Protein AF-A0A1Y1LZG0-F1 (afdb_monomer)

Sequence (229 aa):
QTDSTRELGLVKGMIEGTKLCRAGAESYANEYFASHGGIEQAKTRATEDLSESNPVRTSDIFLSVQAISTDGDKALFAGSASAVKEKETSAVKEQDDTDELVCFAVYVLDPVHEIEFSTVSQSVPSKWVRWLDAASPLTPRSSDESQVNPFDAGIPEDIKDIIESGGVDPREWVAEWIEETLCLSVGVVAQRYVARRMGVGEGGLGRGKKRVDELVGANAGEVARAGII

Mean predicted aligned error: 12.85 Å

Radius of gyration: 27.21 Å; Cα contacts (8 Å, |Δi|>4): 225; chains: 1; bounding box: 70×52×85 Å

Structure (mmCIF, N/CA/C/O backbone):
data_AF-A0A1Y1LZG0-F1
#
_entry.id   AF-A0A1Y1LZG0-F1
#
loop_
_atom_site.group_PDB
_atom_site.id
_atom_site.type_symbol
_atom_site.label_atom_id
_atom_site.label_alt_id
_atom_site.label_comp_id
_atom_site.label_asym_id
_atom_site.label_entity_id
_atom_site.label_seq_id
_atom_site.pdbx_PDB_ins_code
_atom_site.Cartn_x
_atom_site.Cartn_y
_atom_site.Cartn_z
_atom_site.occupancy
_atom_site.B_iso_or_equiv
_atom_site.auth_seq_id
_atom_site.auth_comp_id
_atom_site.auth_asym_id
_atom_site.auth_atom_id
_atom_site.pdbx_PDB_model_num
ATOM 1 N N . GLN A 1 1 ? 7.064 -24.842 -0.382 1.00 37.69 1 GLN A N 1
ATOM 2 C CA . GLN A 1 1 ? 6.637 -23.872 -1.409 1.00 37.69 1 GLN A CA 1
ATOM 3 C C . GLN A 1 1 ? 7.900 -23.147 -1.842 1.00 37.69 1 GLN A C 1
ATOM 5 O O . GLN A 1 1 ? 8.288 -22.180 -1.209 1.00 37.69 1 GLN A O 1
ATOM 10 N N . THR A 1 2 ? 8.651 -23.736 -2.768 1.00 45.81 2 THR A N 1
ATOM 11 C CA . THR A 1 2 ? 10.050 -23.367 -3.044 1.00 45.81 2 THR A CA 1
ATOM 12 C C . THR A 1 2 ? 10.349 -23.743 -4.491 1.00 45.81 2 THR A C 1
ATOM 14 O O . THR A 1 2 ? 10.806 -24.855 -4.717 1.00 45.81 2 THR A O 1
ATOM 17 N N . ASP A 1 3 ? 9.940 -22.885 -5.436 1.00 42.81 3 ASP A N 1
ATOM 18 C CA . ASP A 1 3 ? 10.492 -22.809 -6.811 1.00 42.81 3 ASP A CA 1
ATOM 19 C C . ASP A 1 3 ? 9.827 -21.742 -7.714 1.00 42.81 3 ASP A C 1
ATOM 21 O O . ASP A 1 3 ? 10.047 -21.719 -8.922 1.00 42.81 3 ASP A O 1
ATOM 25 N N . SER A 1 4 ? 9.010 -20.827 -7.179 1.00 56.34 4 SER A N 1
ATOM 26 C CA . SER A 1 4 ? 8.481 -19.712 -7.975 1.00 56.34 4 SER A CA 1
ATOM 27 C C . SER A 1 4 ? 9.409 -18.500 -7.889 1.00 56.34 4 SER A C 1
ATOM 29 O O . SER A 1 4 ? 9.898 -18.166 -6.805 1.00 56.34 4 SER A O 1
ATOM 31 N N . THR A 1 5 ? 9.629 -17.823 -9.021 1.00 65.12 5 THR A N 1
ATOM 32 C CA . THR A 1 5 ? 10.178 -16.458 -9.057 1.00 65.12 5 THR A CA 1
ATOM 33 C C . THR A 1 5 ? 9.421 -15.587 -8.050 1.00 65.12 5 THR A C 1
ATOM 35 O O . THR A 1 5 ? 8.226 -15.796 -7.826 1.00 65.12 5 THR A O 1
ATOM 38 N N . ARG A 1 6 ? 10.114 -14.654 -7.388 1.00 71.69 6 ARG A N 1
ATOM 39 C CA . ARG A 1 6 ? 9.448 -13.681 -6.518 1.00 71.69 6 ARG A CA 1
ATOM 40 C C . ARG A 1 6 ? 8.430 -12.919 -7.366 1.00 71.69 6 ARG A C 1
ATOM 42 O O . ARG A 1 6 ? 8.776 -12.438 -8.435 1.00 71.69 6 ARG A O 1
ATOM 49 N N . GLU A 1 7 ? 7.198 -12.828 -6.886 1.00 80.06 7 GLU A N 1
ATOM 50 C CA . GLU A 1 7 ? 6.153 -12.038 -7.528 1.00 80.06 7 GLU A CA 1
ATOM 51 C C . GLU A 1 7 ? 5.585 -11.060 -6.505 1.00 80.06 7 GLU A C 1
ATOM 53 O O . GLU A 1 7 ? 5.128 -11.453 -5.431 1.00 80.06 7 GLU A O 1
ATOM 58 N N . LEU A 1 8 ? 5.593 -9.772 -6.846 1.00 83.50 8 LEU A N 1
ATOM 59 C CA . LEU A 1 8 ? 5.017 -8.710 -6.015 1.00 83.50 8 LEU A CA 1
ATOM 60 C C . LEU A 1 8 ? 3.477 -8.660 -6.041 1.00 83.50 8 LEU A C 1
ATOM 62 O O . LEU A 1 8 ? 2.883 -7.824 -5.362 1.00 83.50 8 LEU A O 1
ATOM 66 N N . GLY A 1 9 ? 2.826 -9.541 -6.812 1.00 87.81 9 GLY A N 1
ATOM 67 C CA . GLY A 1 9 ? 1.366 -9.644 -6.872 1.00 87.81 9 GLY A CA 1
ATOM 68 C C . GLY A 1 9 ? 0.693 -8.375 -7.398 1.00 87.81 9 GLY A C 1
ATOM 69 O O . GLY A 1 9 ? -0.263 -7.894 -6.793 1.00 87.81 9 GLY A O 1
ATOM 70 N N . LEU A 1 10 ? 1.215 -7.797 -8.487 1.00 92.31 10 LEU A N 1
ATOM 71 C CA . LEU A 1 10 ? 0.712 -6.539 -9.041 1.00 92.31 10 LEU A CA 1
ATOM 72 C C . LEU A 1 10 ? -0.749 -6.658 -9.486 1.00 92.31 10 LEU A C 1
ATOM 74 O O . LEU A 1 10 ? -1.120 -7.565 -10.230 1.00 92.31 10 LEU A O 1
ATOM 78 N N . VAL A 1 11 ? -1.557 -5.674 -9.100 1.00 95.88 11 VAL A N 1
ATOM 79 C CA . VAL A 1 11 ? -2.942 -5.534 -9.561 1.00 95.88 11 VAL A CA 1
ATOM 80 C C . VAL A 1 11 ? -3.028 -4.388 -10.552 1.00 95.88 11 VAL A C 1
ATOM 82 O O . VAL A 1 11 ? -2.643 -3.266 -10.237 1.00 95.88 11 VAL A O 1
ATOM 85 N N . LYS A 1 12 ? -3.551 -4.645 -11.751 1.00 95.12 12 LYS A N 1
ATOM 86 C CA . LYS A 1 12 ? -3.786 -3.580 -12.729 1.00 95.12 12 LYS A CA 1
ATOM 87 C C . LYS A 1 12 ? -5.015 -2.761 -12.328 1.00 95.12 12 LYS A C 1
ATOM 89 O O . LYS A 1 12 ? -6.087 -3.325 -12.128 1.00 95.12 12 LYS A O 1
ATOM 94 N N . GLY A 1 13 ? -4.853 -1.441 -12.273 1.00 94.81 13 GLY A N 1
ATOM 95 C CA . GLY A 1 13 ? -5.933 -0.496 -11.995 1.00 94.81 13 GLY A CA 1
ATOM 96 C C . GLY A 1 13 ? -5.965 -0.004 -10.547 1.00 94.81 13 GLY A C 1
ATOM 97 O O . GLY A 1 13 ? -5.921 -0.771 -9.585 1.00 94.81 13 GLY A O 1
ATOM 98 N N . MET A 1 14 ? -6.064 1.319 -10.394 1.00 95.44 14 MET A N 1
ATOM 99 C CA . MET A 1 14 ? -6.040 1.987 -9.089 1.00 95.44 14 MET A CA 1
ATOM 100 C C . MET A 1 14 ? -7.235 1.605 -8.210 1.00 95.44 14 MET A C 1
ATOM 102 O O . MET A 1 14 ? -7.095 1.414 -7.001 1.00 95.44 14 MET A O 1
ATOM 106 N N . ILE A 1 15 ? -8.424 1.485 -8.804 1.00 96.94 15 ILE A N 1
ATOM 107 C CA . ILE A 1 15 ? -9.657 1.193 -8.066 1.00 96.94 15 ILE A CA 1
ATOM 108 C C . ILE A 1 15 ? -9.626 -0.249 -7.555 1.00 96.94 15 ILE A C 1
ATOM 110 O O . ILE A 1 15 ? -9.954 -0.509 -6.399 1.00 96.94 15 ILE A O 1
ATOM 114 N N . GLU A 1 16 ? -9.223 -1.185 -8.404 1.00 97.12 16 GLU A N 1
ATOM 115 C CA . GLU A 1 16 ? -9.137 -2.610 -8.109 1.00 97.12 16 GLU A CA 1
ATOM 116 C C . GLU A 1 16 ? -8.078 -2.872 -7.037 1.00 97.12 16 GLU A C 1
ATOM 118 O O . GLU A 1 16 ? -8.364 -3.517 -6.026 1.00 97.12 16 GLU A O 1
ATOM 123 N N . GLY A 1 17 ? -6.883 -2.302 -7.209 1.00 97.19 17 GLY A N 1
ATOM 124 C CA . GLY A 1 17 ? -5.776 -2.473 -6.274 1.00 97.19 17 GLY A CA 1
ATOM 125 C C . GLY A 1 17 ? -6.049 -1.877 -4.892 1.00 97.19 17 GLY A C 1
ATOM 126 O O . GLY A 1 17 ? -5.783 -2.520 -3.878 1.00 97.19 17 GLY A O 1
ATOM 127 N N . THR A 1 18 ? -6.642 -0.681 -4.814 1.00 98.06 18 THR A N 1
ATOM 128 C CA . THR A 1 18 ? -6.983 -0.062 -3.516 1.00 98.06 18 THR A CA 1
ATOM 129 C C . THR A 1 18 ? -8.111 -0.801 -2.795 1.00 98.06 18 THR A C 1
ATOM 131 O O . THR A 1 18 ? -8.055 -0.958 -1.573 1.00 98.06 18 THR A O 1
ATOM 134 N N . LYS A 1 19 ? -9.106 -1.319 -3.529 1.00 98.06 19 LYS A N 1
ATOM 135 C CA . LYS A 1 19 ? -10.151 -2.186 -2.961 1.00 98.06 19 LYS A CA 1
ATOM 136 C C . LYS A 1 19 ? -9.571 -3.484 -2.416 1.00 98.06 19 LYS A C 1
ATOM 138 O O . LYS A 1 19 ? -9.922 -3.864 -1.302 1.00 98.06 19 LYS A O 1
ATOM 143 N N . LEU A 1 20 ? -8.681 -4.135 -3.168 1.00 98.00 20 LEU A N 1
ATOM 144 C CA . LEU A 1 20 ? -8.028 -5.359 -2.709 1.00 98.00 20 LEU A CA 1
ATOM 145 C C . LEU A 1 20 ? -7.169 -5.098 -1.467 1.00 98.00 20 LEU A C 1
ATOM 147 O O . LEU A 1 20 ? -7.245 -5.860 -0.509 1.00 98.00 20 LEU A O 1
ATOM 151 N N . CYS A 1 21 ? -6.431 -3.983 -1.444 1.00 98.12 21 CYS A N 1
ATOM 152 C CA . CYS A 1 21 ? -5.645 -3.563 -0.285 1.00 98.12 21 CYS A CA 1
ATOM 153 C C . CYS A 1 21 ? -6.510 -3.462 0.983 1.00 98.12 21 CYS A C 1
ATOM 155 O O . CYS A 1 21 ? -6.195 -4.085 2.001 1.00 98.12 21 CYS A O 1
ATOM 157 N N . ARG A 1 22 ? -7.639 -2.742 0.897 1.00 98.25 22 ARG A N 1
ATOM 158 C CA . ARG A 1 22 ? -8.604 -2.603 1.999 1.00 98.25 22 ARG A CA 1
ATOM 159 C C . ARG A 1 22 ? -9.175 -3.956 2.428 1.00 98.25 22 ARG A C 1
ATOM 161 O O . ARG A 1 22 ? -9.134 -4.281 3.612 1.00 98.25 22 ARG A O 1
ATOM 168 N N . ALA A 1 23 ? -9.647 -4.753 1.470 1.00 98.19 23 ALA A N 1
ATOM 169 C CA . ALA A 1 23 ? -10.214 -6.072 1.738 1.00 98.19 23 ALA A CA 1
ATOM 170 C C . ALA A 1 23 ? -9.205 -7.010 2.423 1.00 98.19 23 ALA A C 1
ATOM 172 O O . ALA A 1 23 ? -9.589 -7.773 3.304 1.00 98.19 23 ALA A O 1
ATOM 173 N N . GLY A 1 24 ? -7.917 -6.921 2.072 1.00 97.56 24 GLY A N 1
ATOM 174 C CA . GLY A 1 24 ? -6.849 -7.695 2.706 1.00 97.56 24 GLY A CA 1
ATOM 175 C C . GLY A 1 24 ? -6.707 -7.399 4.201 1.00 97.56 24 GLY A C 1
ATOM 176 O O . GLY A 1 24 ? -6.680 -8.326 5.009 1.00 97.56 24 GLY A O 1
ATOM 177 N N . ALA A 1 25 ? -6.692 -6.118 4.586 1.00 97.81 25 ALA A N 1
ATOM 178 C CA . ALA A 1 25 ? -6.632 -5.734 5.999 1.00 97.81 25 ALA A CA 1
ATOM 179 C C . ALA A 1 25 ? -7.903 -6.134 6.762 1.00 97.81 25 ALA A C 1
ATOM 181 O O . ALA A 1 25 ? -7.811 -6.646 7.875 1.00 97.81 25 ALA A O 1
ATOM 182 N N . GLU A 1 26 ? -9.081 -5.922 6.169 1.00 97.81 26 GLU A N 1
ATOM 183 C CA . GLU A 1 26 ? -10.367 -6.265 6.788 1.00 97.81 26 GLU A CA 1
ATOM 184 C C . GLU A 1 26 ? -10.517 -7.782 6.977 1.00 97.81 26 GLU A C 1
ATOM 186 O O . GLU A 1 26 ? -10.916 -8.228 8.052 1.00 97.81 26 GLU A O 1
ATOM 191 N N . SER A 1 27 ? -10.151 -8.589 5.974 1.00 97.88 27 SER A N 1
ATOM 192 C CA . SER A 1 27 ? -10.193 -10.055 6.071 1.00 97.88 27 SER A CA 1
ATOM 193 C C . SER A 1 27 ? -9.258 -10.558 7.163 1.00 97.88 27 SER A C 1
ATOM 195 O O . SER A 1 27 ? -9.687 -11.307 8.040 1.00 97.88 27 SER A O 1
ATOM 197 N N . TYR A 1 28 ? -8.005 -10.089 7.168 1.00 97.69 28 TYR A N 1
ATOM 198 C CA . TYR A 1 28 ? -7.026 -10.530 8.157 1.00 97.69 28 TYR A CA 1
ATOM 199 C C . TYR A 1 28 ? -7.407 -10.101 9.580 1.00 97.69 28 TYR A C 1
ATOM 201 O O . TYR A 1 28 ? -7.293 -10.889 10.517 1.00 97.69 28 TYR A O 1
ATOM 209 N N . ALA A 1 29 ? -7.944 -8.889 9.750 1.00 97.56 29 ALA A N 1
ATOM 210 C CA . ALA A 1 29 ? -8.459 -8.435 11.036 1.00 97.56 29 ALA A CA 1
ATOM 211 C C . ALA A 1 29 ? -9.628 -9.299 11.531 1.00 97.56 29 ALA A C 1
ATOM 213 O O . ALA A 1 29 ? -9.667 -9.688 12.701 1.00 97.56 29 ALA A O 1
ATOM 214 N N . ASN A 1 30 ? -10.563 -9.641 10.642 1.00 96.94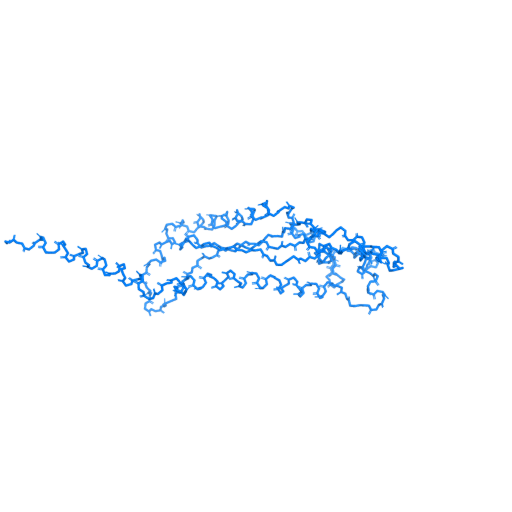 30 ASN A N 1
ATOM 215 C CA . ASN A 1 30 ? -11.695 -10.500 10.978 1.00 96.94 30 ASN A CA 1
ATOM 216 C C . ASN A 1 30 ? -11.239 -11.904 11.395 1.00 96.94 30 ASN A C 1
ATOM 218 O O . ASN A 1 30 ? -11.713 -12.422 12.405 1.00 96.94 30 ASN A O 1
ATOM 222 N N . GLU A 1 31 ? -10.299 -12.504 10.664 1.00 97.12 31 GLU A N 1
ATOM 223 C CA . GLU A 1 31 ? -9.723 -13.815 10.993 1.00 97.12 31 GLU A CA 1
ATOM 224 C C . GLU A 1 31 ? -8.952 -13.792 12.320 1.00 97.12 31 GLU A C 1
ATOM 226 O O . GLU A 1 31 ? -9.097 -14.696 13.156 1.00 97.12 31 GLU A O 1
ATOM 231 N N . TYR A 1 32 ? -8.178 -12.730 12.559 1.00 97.00 32 TYR A N 1
ATOM 232 C CA . TYR A 1 32 ? -7.471 -12.529 13.818 1.00 97.00 32 TYR A CA 1
ATOM 233 C C . TYR A 1 32 ? -8.453 -12.457 14.987 1.00 97.00 32 TYR A C 1
ATOM 235 O O . TYR A 1 32 ? -8.359 -13.253 15.918 1.00 97.00 32 TYR A O 1
ATOM 243 N N . PHE A 1 33 ? -9.464 -11.590 14.935 1.00 96.69 33 PHE A N 1
ATOM 244 C CA . PHE A 1 33 ? -10.412 -11.491 16.044 1.00 96.69 33 PHE A CA 1
ATOM 245 C C . PHE A 1 33 ? -11.288 -12.736 16.188 1.00 96.69 33 PHE A C 1
ATOM 247 O O . PHE A 1 33 ? -11.578 -13.129 17.316 1.00 96.69 33 PHE A O 1
ATOM 254 N N . ALA A 1 34 ? -11.659 -13.410 15.097 1.00 95.69 34 ALA A N 1
ATOM 255 C CA . ALA A 1 34 ? -12.396 -14.671 15.167 1.00 95.69 34 ALA A CA 1
ATOM 256 C C . ALA A 1 34 ? -11.616 -15.760 15.924 1.00 95.69 34 ALA A C 1
ATOM 258 O O . ALA A 1 34 ? -12.208 -16.523 16.688 1.00 95.69 34 ALA A O 1
ATOM 259 N N . SER A 1 35 ? -10.289 -15.803 15.765 1.00 95.69 35 SER A N 1
ATOM 260 C CA . SER A 1 35 ? -9.416 -16.737 16.491 1.00 95.69 35 SER A CA 1
ATOM 261 C C . SER A 1 35 ? -9.056 -16.286 17.916 1.00 95.69 35 SER A C 1
ATOM 263 O O . SER A 1 35 ? -8.624 -17.114 18.716 1.00 95.69 35 SER A O 1
ATOM 265 N N . HIS A 1 36 ? -9.288 -15.015 18.268 1.00 93.62 36 HIS A N 1
ATOM 266 C CA . HIS A 1 36 ? -8.890 -14.406 19.548 1.00 93.62 36 HIS A CA 1
ATOM 267 C C . HIS A 1 36 ? -10.078 -13.978 20.433 1.00 93.62 36 HIS A C 1
ATOM 269 O O . HIS A 1 36 ? -9.971 -13.033 21.212 1.00 93.62 36 HIS A O 1
ATOM 275 N N . GLY A 1 37 ? -11.215 -14.678 20.338 1.00 90.81 37 GLY A N 1
ATOM 276 C CA . GLY A 1 37 ? -12.371 -14.464 21.227 1.00 90.81 37 GLY A CA 1
ATOM 277 C C . GLY A 1 37 ? -13.348 -13.366 20.785 1.00 90.81 37 GLY A C 1
ATOM 278 O O . GLY A 1 37 ? -14.330 -13.085 21.470 1.00 90.81 37 GLY A O 1
ATOM 279 N N . GLY A 1 38 ? -13.135 -12.796 19.601 1.00 93.50 38 GLY A N 1
ATOM 280 C CA . GLY A 1 38 ? -14.022 -11.832 18.962 1.00 93.50 38 GLY A CA 1
ATOM 281 C C . GLY A 1 38 ? -13.667 -10.373 19.247 1.00 93.50 38 GLY A C 1
ATOM 282 O O . GLY A 1 38 ? -13.016 -10.021 20.232 1.00 93.50 38 GLY A O 1
ATOM 283 N N . ILE A 1 39 ? -14.149 -9.494 18.367 1.00 93.00 39 ILE A N 1
ATOM 284 C CA . ILE A 1 39 ? -13.885 -8.051 18.436 1.00 93.00 39 ILE A CA 1
ATOM 285 C C . ILE A 1 39 ? -14.467 -7.399 19.701 1.00 93.00 39 ILE A C 1
ATOM 287 O O . ILE A 1 39 ? -13.876 -6.477 20.253 1.00 93.00 39 ILE A O 1
ATOM 291 N N . GLU A 1 40 ? -15.593 -7.899 20.213 1.00 92.38 40 GLU A N 1
ATOM 292 C CA . GLU A 1 40 ? -16.251 -7.340 21.403 1.00 92.38 40 GLU A CA 1
ATOM 293 C C . GLU A 1 40 ? -15.441 -7.576 22.686 1.00 92.38 40 GLU A C 1
ATOM 295 O O . GLU A 1 40 ? -15.35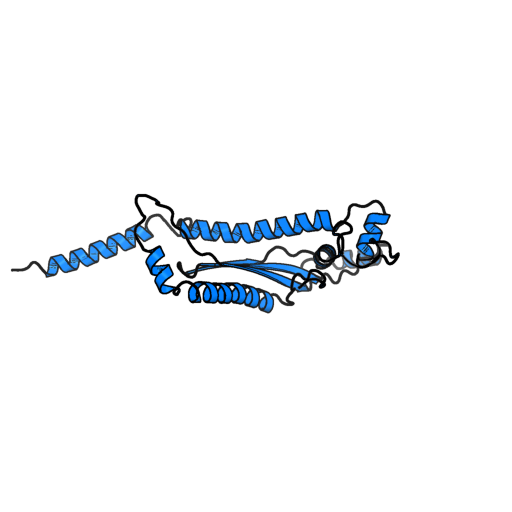6 -6.699 23.552 1.00 92.38 40 GLU A O 1
ATOM 300 N N . GLN A 1 41 ? -14.766 -8.725 22.789 1.00 89.38 41 GLN A N 1
ATOM 301 C CA . GLN A 1 41 ? -13.836 -8.983 23.885 1.00 89.38 41 GLN A CA 1
ATOM 302 C C . GLN A 1 41 ? -12.614 -8.058 23.791 1.00 89.38 41 GLN A C 1
ATOM 304 O O . GLN A 1 41 ? -12.189 -7.496 24.802 1.00 89.38 41 GLN A O 1
ATOM 309 N N . ALA A 1 42 ? -12.088 -7.841 22.581 1.00 89.25 42 ALA A N 1
ATOM 310 C CA . ALA A 1 42 ? -10.985 -6.910 22.355 1.00 89.25 42 ALA A CA 1
ATOM 311 C C . ALA A 1 42 ? -11.359 -5.460 22.720 1.00 89.25 42 ALA A C 1
ATOM 313 O O . ALA A 1 42 ? -10.581 -4.777 23.389 1.00 89.25 42 ALA A O 1
ATOM 314 N N . LYS A 1 43 ? -12.573 -5.010 22.373 1.00 89.81 43 LYS A N 1
ATOM 315 C CA . LYS A 1 43 ? -13.103 -3.696 22.778 1.00 89.81 43 LYS A CA 1
ATOM 316 C C . LYS A 1 43 ? -13.216 -3.562 24.291 1.00 89.81 43 LYS A C 1
ATOM 318 O O . LYS A 1 43 ? -12.805 -2.544 24.840 1.00 89.81 43 LYS A O 1
ATOM 323 N N . THR A 1 44 ? -13.710 -4.600 24.964 1.00 87.75 44 THR A N 1
ATOM 324 C CA . THR A 1 44 ? -13.829 -4.606 26.429 1.00 87.75 44 THR A CA 1
ATOM 325 C C . THR A 1 44 ? -12.450 -4.457 27.073 1.00 87.75 44 THR A C 1
ATOM 327 O O . THR A 1 44 ? -12.240 -3.529 27.854 1.00 87.75 44 THR A O 1
ATOM 330 N N . ARG A 1 45 ? -11.473 -5.271 26.650 1.00 85.38 45 ARG A N 1
ATOM 331 C CA . ARG A 1 45 ? -10.077 -5.188 27.112 1.00 85.38 45 ARG A CA 1
ATOM 332 C C . ARG A 1 45 ? -9.453 -3.811 26.865 1.00 85.38 45 ARG A C 1
ATOM 334 O O . ARG A 1 45 ? -8.676 -3.330 27.680 1.00 85.38 45 ARG A O 1
ATOM 341 N N . ALA A 1 46 ? -9.783 -3.157 25.754 1.00 85.00 46 ALA A N 1
ATOM 342 C CA . ALA A 1 46 ? -9.273 -1.820 25.447 1.00 85.00 46 ALA A CA 1
ATOM 343 C C . ALA A 1 46 ? -9.858 -0.715 26.350 1.00 85.00 46 ALA A C 1
ATOM 345 O O . ALA A 1 46 ? -9.233 0.340 26.510 1.00 85.00 46 ALA A O 1
ATOM 346 N N . THR A 1 47 ? -11.038 -0.948 26.936 1.00 81.44 47 THR A N 1
ATOM 347 C CA . THR A 1 47 ? -11.690 -0.036 27.892 1.00 81.44 47 THR A CA 1
ATOM 348 C C . THR A 1 47 ? -11.344 -0.304 29.353 1.00 81.44 47 THR A C 1
ATOM 350 O O . THR A 1 47 ? -11.636 0.549 30.188 1.00 81.44 47 THR A O 1
ATOM 353 N N . GLU A 1 48 ? -10.727 -1.447 29.665 1.00 80.94 48 GLU A N 1
ATOM 354 C CA . GLU A 1 48 ? -10.305 -1.777 31.027 1.00 80.94 48 GLU A CA 1
ATOM 355 C C . GLU A 1 48 ? -9.308 -0.744 31.572 1.00 80.94 48 GLU A C 1
ATOM 357 O O . GLU A 1 48 ? -8.473 -0.187 30.845 1.00 80.94 48 GLU A O 1
ATOM 362 N N . ASP A 1 49 ? -9.414 -0.484 32.876 1.00 75.00 49 ASP A N 1
ATOM 363 C CA . ASP A 1 49 ? -8.500 0.412 33.568 1.00 75.00 49 ASP A CA 1
ATOM 364 C C . ASP A 1 49 ? -7.070 -0.126 33.496 1.00 75.00 49 ASP A C 1
ATOM 366 O O . ASP A 1 49 ? -6.808 -1.331 33.550 1.00 75.00 49 ASP A O 1
ATOM 370 N N . LEU A 1 50 ? -6.121 0.800 33.364 1.00 77.00 50 LEU A N 1
ATOM 371 C CA . LEU A 1 50 ? -4.711 0.451 33.303 1.00 77.00 50 LEU A CA 1
ATOM 372 C C . LEU A 1 50 ? -4.290 -0.238 34.600 1.00 77.00 50 LEU A C 1
ATOM 374 O O . LEU A 1 50 ? -4.500 0.288 35.691 1.00 77.00 50 LEU A O 1
ATOM 378 N N . SER A 1 51 ? -3.632 -1.387 34.463 1.00 75.75 51 SER A N 1
ATOM 379 C CA . SER A 1 51 ? -2.995 -2.046 35.596 1.00 75.75 51 SER A CA 1
ATOM 380 C C . SER A 1 51 ? -1.947 -1.123 36.221 1.00 75.75 51 SER A C 1
ATOM 382 O O . SER A 1 51 ? -1.068 -0.617 35.518 1.00 75.75 51 SER A O 1
ATOM 384 N N . GLU A 1 52 ? -1.974 -0.972 37.547 1.00 78.38 52 GLU A N 1
ATOM 385 C CA . GLU A 1 52 ? -0.950 -0.222 38.290 1.00 78.38 52 GLU A CA 1
ATOM 386 C C . GLU A 1 52 ? 0.456 -0.818 38.110 1.00 78.38 52 GLU A C 1
ATOM 388 O O . GLU A 1 52 ? 1.452 -0.101 38.179 1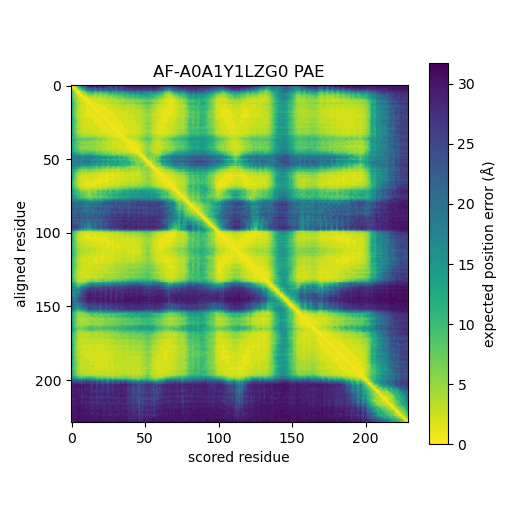.00 78.38 52 GLU A O 1
ATOM 393 N N . SER A 1 53 ? 0.552 -2.124 37.834 1.00 81.62 53 SER A N 1
ATOM 394 C CA . SER A 1 53 ? 1.826 -2.809 37.592 1.00 81.62 53 SER A CA 1
ATOM 395 C C . SER A 1 53 ? 2.297 -2.751 36.135 1.00 81.62 53 SER A C 1
ATOM 397 O O . SER A 1 53 ? 3.479 -2.975 35.877 1.00 81.62 53 SER A O 1
ATOM 399 N N . ASN A 1 54 ? 1.407 -2.452 35.178 1.00 71.56 54 ASN A N 1
ATOM 400 C CA . ASN A 1 54 ? 1.745 -2.329 33.757 1.00 71.56 54 ASN A CA 1
ATOM 401 C C . ASN A 1 54 ? 0.794 -1.352 33.031 1.00 71.56 54 ASN A C 1
ATOM 403 O O . ASN A 1 54 ? -0.223 -1.779 32.479 1.00 71.56 54 ASN A O 1
ATOM 407 N N . PRO A 1 55 ? 1.126 -0.050 32.980 1.00 80.19 55 PRO A N 1
ATOM 408 C CA . PRO A 1 55 ? 0.248 0.979 32.425 1.00 80.19 55 PRO A CA 1
ATOM 409 C C . PRO A 1 55 ? 0.299 1.088 30.886 1.00 80.19 55 PRO A C 1
ATOM 411 O O . PRO A 1 55 ? -0.032 2.133 30.324 1.00 80.19 55 PRO A O 1
ATOM 414 N N . VAL A 1 56 ? 0.732 0.044 30.171 1.00 80.06 56 VAL A N 1
ATOM 415 C CA . VAL A 1 56 ? 0.884 0.083 28.708 1.00 80.06 56 VAL A CA 1
ATOM 416 C C . VAL A 1 56 ? -0.451 -0.192 28.015 1.00 80.06 56 VAL A C 1
ATOM 418 O O . VAL A 1 56 ? -1.010 -1.284 28.116 1.00 80.06 56 VAL A O 1
ATOM 421 N N . ARG A 1 57 ? -0.936 0.784 27.238 1.00 77.75 57 ARG A N 1
ATOM 422 C CA . ARG A 1 57 ? -2.045 0.578 26.295 1.00 77.75 57 ARG A CA 1
ATOM 423 C C . ARG A 1 57 ? -1.520 -0.117 25.045 1.00 77.75 57 ARG A C 1
ATOM 425 O O . ARG A 1 57 ? -0.567 0.350 24.428 1.00 77.75 57 ARG A O 1
ATOM 432 N N . THR A 1 58 ? -2.168 -1.206 24.663 1.00 83.44 58 THR A N 1
ATOM 433 C CA . THR A 1 58 ? -1.893 -1.930 23.418 1.00 83.44 58 THR A CA 1
ATOM 434 C C . THR A 1 58 ? -3.065 -1.741 22.462 1.00 83.44 58 THR A C 1
ATOM 436 O O . THR A 1 58 ? -4.184 -1.435 22.876 1.00 83.44 58 THR A O 1
ATOM 439 N N . SER A 1 59 ? -2.808 -1.799 21.162 1.00 88.50 59 SER A N 1
ATOM 440 C CA . SER A 1 59 ? -3.849 -1.715 20.137 1.00 88.50 59 SER A CA 1
ATOM 441 C C . SER A 1 59 ? -3.441 -2.634 18.996 1.00 88.50 59 SER A C 1
ATOM 443 O O . SER A 1 59 ? -2.291 -2.580 18.559 1.00 88.50 59 SER A O 1
ATOM 445 N N . ASP A 1 60 ? -4.362 -3.489 18.565 1.00 93.88 60 ASP A N 1
ATOM 446 C CA . ASP A 1 60 ? -4.160 -4.391 17.436 1.00 93.88 60 ASP A CA 1
ATOM 447 C C . ASP A 1 60 ? -4.401 -3.610 16.140 1.00 93.88 60 ASP A C 1
ATOM 449 O O . ASP A 1 60 ? -5.515 -3.162 15.863 1.00 93.88 60 ASP A O 1
ATOM 453 N N . ILE A 1 61 ? -3.333 -3.404 15.371 1.00 95.12 61 ILE A N 1
ATOM 454 C CA . ILE A 1 61 ? -3.347 -2.617 14.137 1.00 95.12 61 ILE A CA 1
ATOM 455 C C . ILE A 1 61 ? -3.045 -3.553 12.974 1.00 95.12 61 ILE A C 1
ATOM 457 O O . ILE A 1 61 ? -2.064 -4.297 13.004 1.00 95.12 61 ILE A O 1
ATOM 461 N N . PHE A 1 62 ? -3.857 -3.471 11.928 1.00 97.56 62 PHE A N 1
ATOM 462 C CA . PHE A 1 62 ? -3.737 -4.289 10.730 1.00 97.56 62 PHE A CA 1
ATOM 463 C C . PHE A 1 62 ? -3.290 -3.411 9.569 1.00 97.56 62 PHE A C 1
ATOM 465 O O . PHE A 1 62 ? -3.924 -2.404 9.252 1.00 97.56 62 PHE A O 1
ATOM 472 N N . LEU A 1 63 ? -2.175 -3.789 8.954 1.00 97.44 63 LEU A N 1
ATOM 473 C CA . LEU A 1 63 ? -1.580 -3.099 7.818 1.00 97.44 63 LEU A CA 1
ATOM 474 C C . LEU A 1 63 ? -1.692 -3.993 6.585 1.00 97.44 63 LEU A C 1
ATOM 476 O O . LEU A 1 63 ? -1.316 -5.162 6.631 1.00 97.44 63 LEU A O 1
ATOM 480 N N . SER A 1 64 ? -2.155 -3.421 5.481 1.00 97.75 64 SER A N 1
ATOM 481 C CA . SER A 1 64 ? -2.124 -4.046 4.162 1.00 97.75 64 SER A CA 1
ATOM 482 C C . SER A 1 64 ? -1.368 -3.149 3.190 1.00 97.75 64 SER A C 1
ATOM 484 O O . SER A 1 64 ? -1.500 -1.921 3.226 1.00 97.75 64 SER A O 1
ATOM 486 N N . VAL A 1 65 ? -0.553 -3.772 2.341 1.00 97.50 65 VAL A N 1
ATOM 487 C CA . VAL A 1 65 ? 0.227 -3.116 1.291 1.00 97.50 65 VAL A CA 1
ATOM 488 C C . VAL A 1 65 ? -0.000 -3.886 -0.001 1.00 97.50 65 VAL A C 1
ATOM 490 O O . VAL A 1 65 ? 0.232 -5.090 -0.049 1.00 97.50 65 VAL A O 1
ATOM 493 N N . GLN A 1 66 ? -0.448 -3.195 -1.046 1.00 97.56 66 GLN A N 1
ATOM 494 C CA . GLN A 1 66 ? -0.767 -3.795 -2.340 1.00 97.56 66 GLN A CA 1
ATOM 495 C C . GLN A 1 66 ? -0.048 -3.046 -3.457 1.00 97.56 66 GLN A C 1
ATOM 497 O O . GLN A 1 66 ? -0.239 -1.840 -3.613 1.00 97.56 66 GLN A O 1
ATOM 502 N N . ALA A 1 67 ? 0.736 -3.765 -4.259 1.00 97.00 67 ALA A N 1
ATOM 503 C CA . ALA A 1 67 ? 1.321 -3.226 -5.480 1.00 97.00 67 ALA A CA 1
ATOM 504 C C . ALA A 1 67 ? 0.243 -3.064 -6.562 1.00 97.00 67 ALA A C 1
ATOM 506 O O . ALA A 1 67 ? -0.555 -3.975 -6.808 1.00 97.00 67 ALA A O 1
ATOM 507 N N . ILE A 1 68 ? 0.226 -1.906 -7.211 1.00 97.44 68 ILE A N 1
ATOM 508 C CA . ILE A 1 68 ? -0.738 -1.523 -8.242 1.00 97.44 68 ILE A CA 1
ATOM 509 C C . ILE A 1 68 ? 0.027 -1.110 -9.488 1.00 97.44 68 ILE A C 1
ATOM 511 O O . ILE A 1 68 ? 0.907 -0.261 -9.399 1.00 97.44 68 ILE A O 1
ATOM 515 N N . SER A 1 69 ? -0.344 -1.668 -10.636 1.00 95.81 69 SER A N 1
ATOM 516 C CA . SER A 1 69 ? 0.116 -1.225 -11.950 1.00 95.81 69 SER A CA 1
ATOM 517 C C . SER A 1 69 ? -0.883 -0.242 -12.571 1.00 95.81 69 SER A C 1
ATOM 519 O O . SER A 1 69 ? -2.102 -0.466 -12.564 1.00 95.81 69 SER A O 1
ATOM 521 N N . THR A 1 70 ? -0.356 0.844 -13.129 1.00 93.62 70 THR A N 1
ATOM 522 C CA . THR A 1 70 ? -1.099 1.859 -13.878 1.00 93.62 70 THR A CA 1
ATOM 523 C C . THR A 1 70 ? -0.327 2.286 -15.113 1.00 93.62 70 THR A C 1
ATOM 525 O O . THR A 1 70 ? 0.894 2.392 -15.077 1.00 93.62 70 THR A O 1
ATOM 528 N N . ASP A 1 71 ? -1.037 2.605 -16.187 1.00 91.00 71 ASP A N 1
ATOM 529 C CA . ASP A 1 71 ? -0.419 3.163 -17.385 1.00 91.00 71 ASP A CA 1
ATOM 530 C C . ASP A 1 71 ? -0.094 4.657 -17.151 1.00 91.00 71 ASP A C 1
ATOM 532 O O . ASP A 1 71 ? -0.919 5.400 -16.612 1.00 91.00 71 ASP A O 1
ATOM 536 N N . GLY A 1 72 ? 1.111 5.099 -17.519 1.00 82.69 72 GLY A N 1
ATOM 537 C CA . GLY A 1 72 ? 1.547 6.487 -17.375 1.00 82.69 72 GLY A CA 1
ATOM 538 C C . GLY A 1 72 ? 0.758 7.456 -18.261 1.00 82.69 72 GLY A C 1
ATOM 539 O O . GLY A 1 72 ? 0.512 7.195 -19.442 1.00 82.69 72 GLY A O 1
ATOM 540 N N . ASP A 1 73 ? 0.375 8.607 -17.701 1.00 82.06 73 ASP A N 1
ATOM 541 C CA . ASP A 1 73 ? -0.367 9.637 -18.433 1.00 82.06 73 ASP A CA 1
ATOM 542 C C . ASP A 1 73 ? 0.586 10.571 -19.195 1.00 82.06 73 ASP A C 1
ATOM 544 O O . ASP A 1 73 ? 1.134 11.540 -18.658 1.00 82.06 73 ASP A O 1
ATOM 548 N N . LYS A 1 74 ? 0.746 10.287 -20.491 1.00 80.19 74 LYS A N 1
ATOM 549 C CA . LYS A 1 74 ? 1.586 11.066 -21.414 1.00 80.19 74 LYS A CA 1
ATOM 550 C C . LYS A 1 74 ? 1.096 12.510 -21.613 1.00 80.19 74 LYS A C 1
ATOM 552 O O . LYS A 1 74 ? 1.841 13.324 -22.156 1.00 80.19 74 LYS A O 1
ATOM 557 N N . ALA A 1 75 ? -0.126 12.853 -21.193 1.00 81.06 75 ALA A N 1
ATOM 558 C CA . ALA A 1 75 ? -0.675 14.198 -21.336 1.00 81.06 75 ALA A CA 1
ATOM 559 C C . ALA A 1 75 ? -0.241 15.155 -20.213 1.00 81.06 75 ALA A C 1
ATOM 561 O O . ALA A 1 75 ? -0.132 16.356 -20.465 1.00 81.06 75 ALA A O 1
ATOM 562 N N . LEU A 1 76 ? 0.046 14.654 -19.003 1.00 77.62 76 LEU A N 1
ATOM 563 C CA . LEU A 1 76 ? 0.327 15.495 -17.824 1.00 77.62 76 LEU A CA 1
ATOM 564 C C . LEU A 1 76 ? 1.547 16.408 -18.001 1.00 77.62 76 LEU A C 1
ATOM 566 O O . LEU A 1 76 ? 1.585 17.504 -17.446 1.00 77.62 76 LEU A O 1
ATOM 570 N N . PHE A 1 77 ? 2.518 15.968 -18.803 1.00 78.56 77 PHE A N 1
ATOM 571 C CA . PHE A 1 77 ? 3.758 16.696 -19.079 1.00 78.56 77 PHE A CA 1
ATOM 572 C C . PHE A 1 77 ? 4.071 16.767 -20.579 1.00 78.56 77 PHE A C 1
ATOM 574 O O . PHE A 1 77 ? 5.236 16.851 -20.975 1.00 78.56 77 PHE A O 1
ATOM 581 N N . ALA A 1 78 ? 3.039 16.723 -21.430 1.00 78.38 78 ALA A N 1
ATOM 582 C CA . ALA A 1 78 ? 3.216 16.832 -22.873 1.00 78.38 78 ALA A CA 1
ATOM 583 C C . ALA A 1 78 ? 3.926 18.151 -23.233 1.00 78.38 78 ALA A C 1
ATOM 585 O O . ALA A 1 78 ? 3.495 19.243 -22.853 1.00 78.38 78 ALA A O 1
ATOM 586 N N . GLY A 1 79 ? 5.036 18.043 -23.969 1.00 72.00 79 GLY A N 1
ATOM 587 C CA . GLY A 1 79 ? 5.783 19.199 -24.460 1.00 72.00 79 GLY A CA 1
ATOM 588 C C . GLY A 1 79 ? 4.961 20.030 -25.449 1.00 72.00 79 GLY A C 1
ATOM 589 O O . GLY A 1 79 ? 4.021 19.544 -26.077 1.00 72.00 79 GLY A O 1
ATOM 590 N N . SER A 1 80 ? 5.332 21.300 -25.626 1.00 75.25 80 SER A N 1
ATOM 591 C CA . SER A 1 80 ? 4.728 22.133 -26.669 1.00 75.25 80 SER A CA 1
ATOM 592 C C . SER A 1 80 ? 5.004 21.548 -28.063 1.00 75.25 80 SER A C 1
ATOM 594 O O . SER A 1 80 ? 5.999 20.856 -28.274 1.00 75.25 80 SER A O 1
ATOM 596 N N . ALA A 1 81 ? 4.160 21.865 -29.050 1.00 67.75 81 ALA A N 1
ATOM 597 C CA . ALA A 1 81 ? 4.310 21.362 -30.421 1.00 67.75 81 ALA A CA 1
ATOM 598 C C . ALA A 1 81 ? 5.690 21.661 -31.056 1.00 67.75 81 ALA A C 1
ATOM 600 O O . ALA A 1 81 ? 6.117 20.945 -31.960 1.00 67.75 81 ALA A O 1
ATOM 601 N N . SER A 1 82 ? 6.400 22.692 -30.582 1.00 62.19 82 SER A N 1
ATOM 602 C CA . SER A 1 82 ? 7.777 22.990 -31.000 1.00 62.19 82 SER A CA 1
ATOM 603 C C . SER A 1 82 ? 8.803 22.025 -30.395 1.00 62.19 82 SER A C 1
ATOM 605 O O . SER A 1 82 ? 9.705 21.592 -31.103 1.00 62.19 82 SER A O 1
ATOM 607 N N . ALA 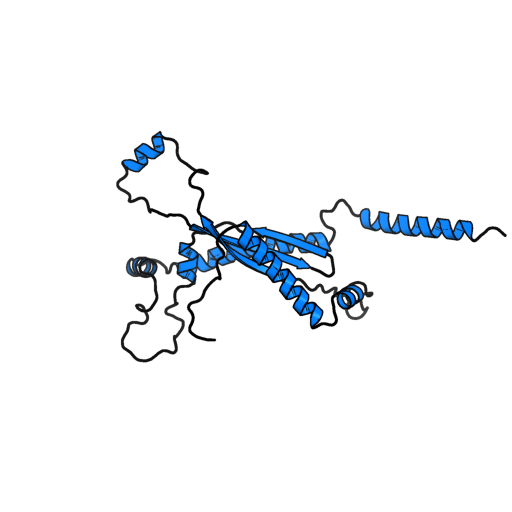A 1 83 ? 8.632 21.623 -29.132 1.00 63.72 83 ALA A N 1
ATOM 608 C CA . ALA A 1 83 ? 9.499 20.643 -28.474 1.00 63.72 83 ALA A CA 1
ATOM 609 C C . ALA A 1 83 ? 9.328 19.230 -29.060 1.00 63.72 83 ALA A C 1
ATOM 611 O O . ALA A 1 83 ? 10.286 18.467 -29.114 1.00 63.72 83 ALA A O 1
ATOM 612 N N . VAL A 1 84 ? 8.127 18.890 -29.546 1.00 62.25 84 VAL A N 1
ATOM 613 C CA . VAL A 1 84 ? 7.870 17.617 -30.247 1.00 62.25 84 VAL A CA 1
ATOM 614 C C . VAL A 1 84 ? 8.650 17.548 -31.567 1.00 62.25 84 VAL A C 1
ATOM 616 O O . VAL A 1 84 ? 9.276 16.535 -31.857 1.00 62.25 84 VAL A O 1
ATOM 619 N N . LYS A 1 85 ? 8.705 18.649 -32.327 1.00 60.91 85 LYS A N 1
ATOM 620 C CA . LYS A 1 85 ? 9.469 18.712 -33.585 1.00 60.91 85 LYS A CA 1
ATOM 621 C C . LYS A 1 85 ? 10.983 18.658 -33.378 1.00 60.91 85 LYS A C 1
ATOM 623 O O . LYS A 1 85 ? 11.677 18.037 -34.173 1.00 60.91 85 LYS A O 1
ATOM 628 N N . GLU A 1 86 ? 11.505 19.288 -32.325 1.00 60.75 86 GLU A N 1
ATOM 629 C CA . GLU A 1 86 ? 12.934 19.193 -31.980 1.00 60.75 86 GLU A CA 1
ATOM 630 C C . GLU A 1 86 ? 13.317 17.779 -31.508 1.00 60.75 86 GLU A C 1
ATOM 632 O O . GLU A 1 86 ? 14.396 17.279 -31.848 1.00 60.75 86 GLU A O 1
ATOM 637 N N . LYS A 1 87 ? 12.408 17.093 -30.800 1.00 60.62 87 LYS A N 1
ATOM 638 C CA . LYS A 1 87 ? 12.568 15.689 -30.396 1.00 60.62 87 LYS A CA 1
ATOM 639 C C . LYS A 1 87 ? 12.607 14.728 -31.583 1.00 60.62 87 LYS A C 1
ATOM 641 O O . LYS A 1 87 ? 13.516 13.908 -31.641 1.00 60.62 87 LYS A O 1
ATOM 646 N N . GLU A 1 88 ? 11.724 14.888 -32.571 1.00 60.25 88 GLU A N 1
ATOM 647 C CA . GLU A 1 88 ? 11.728 14.073 -33.803 1.00 60.25 88 GLU A CA 1
ATOM 648 C C . GLU A 1 88 ? 13.044 14.179 -34.600 1.00 60.25 88 GLU A C 1
ATOM 650 O O . GLU A 1 88 ? 13.402 13.267 -35.343 1.00 60.25 88 GLU A O 1
ATOM 655 N N . THR A 1 89 ? 13.785 15.281 -34.443 1.00 59.22 89 THR A N 1
ATOM 656 C CA . THR A 1 89 ? 15.076 15.505 -35.119 1.00 59.22 89 THR A CA 1
ATOM 657 C C . THR A 1 89 ? 16.304 15.063 -34.315 1.00 59.22 89 THR A C 1
ATOM 659 O O . THR A 1 89 ? 17.422 15.119 -34.831 1.00 59.22 89 THR A O 1
ATOM 662 N N . SER A 1 90 ? 16.132 14.629 -33.064 1.00 61.34 90 SER A N 1
ATOM 663 C CA . SER A 1 90 ? 17.245 14.222 -32.200 1.00 61.34 90 SER A CA 1
ATOM 664 C C . SER A 1 90 ? 17.693 12.783 -32.484 1.00 61.34 90 SER A C 1
ATOM 666 O O . SER A 1 90 ? 16.892 11.860 -32.536 1.00 61.34 90 SER A O 1
ATOM 668 N N . ALA A 1 91 ? 19.008 12.574 -32.628 1.00 54.56 91 ALA A N 1
ATOM 669 C CA . ALA A 1 91 ? 19.622 11.261 -32.883 1.00 54.56 91 ALA A CA 1
ATOM 670 C C . ALA A 1 91 ? 19.708 10.348 -31.639 1.00 54.56 91 ALA A C 1
ATOM 672 O O . ALA A 1 91 ? 20.241 9.239 -31.709 1.00 54.56 91 ALA A O 1
ATOM 673 N N . VAL A 1 92 ? 19.213 10.815 -30.490 1.00 61.16 92 VAL A N 1
ATOM 674 C CA . VAL A 1 92 ? 19.089 10.016 -29.270 1.00 61.16 92 VAL A CA 1
ATOM 675 C C . VAL A 1 92 ? 17.813 9.195 -29.414 1.00 61.16 92 VAL A C 1
ATOM 677 O O . VAL A 1 92 ? 16.736 9.776 -29.507 1.00 61.16 92 VAL A O 1
ATOM 680 N N . LYS A 1 93 ? 17.927 7.859 -29.466 1.00 51.62 93 LYS A N 1
ATOM 681 C CA . LYS A 1 93 ? 16.756 6.971 -29.426 1.00 51.62 93 LYS A CA 1
ATOM 682 C C . LYS A 1 93 ? 15.931 7.341 -28.197 1.00 51.62 93 LYS A C 1
ATOM 684 O O . LYS A 1 93 ? 16.408 7.159 -27.078 1.00 51.62 93 LYS A O 1
ATOM 689 N N . GLU A 1 94 ? 14.720 7.853 -28.407 1.00 54.22 94 GLU A N 1
ATOM 690 C CA . GLU A 1 94 ? 13.735 7.893 -27.334 1.00 54.22 94 GLU A CA 1
ATOM 691 C C . GLU A 1 94 ? 13.548 6.452 -26.860 1.00 54.22 94 GLU A C 1
ATOM 693 O O . GLU A 1 94 ? 13.325 5.536 -27.658 1.00 54.22 94 GLU A O 1
ATOM 698 N N . GLN A 1 95 ? 13.745 6.241 -25.564 1.00 53.06 95 GLN A N 1
ATOM 699 C CA . GLN A 1 95 ? 13.348 5.001 -24.932 1.00 53.06 95 GLN A CA 1
ATOM 700 C C . GLN A 1 95 ? 11.825 4.966 -25.078 1.00 53.06 95 GLN A C 1
ATOM 702 O O . GLN A 1 95 ? 11.142 5.843 -24.549 1.00 53.06 95 GLN A O 1
ATOM 707 N N . ASP A 1 96 ? 11.306 4.042 -25.891 1.00 48.97 96 ASP A N 1
ATOM 708 C CA . ASP A 1 96 ? 9.866 3.841 -26.080 1.00 48.97 96 ASP A CA 1
ATOM 709 C C . ASP A 1 96 ? 9.312 3.171 -24.816 1.00 48.97 96 ASP A C 1
ATOM 711 O O . ASP A 1 96 ? 8.902 2.012 -24.799 1.00 48.97 96 ASP A O 1
ATOM 715 N N . ASP A 1 97 ? 9.411 3.893 -23.702 1.00 53.00 97 ASP A N 1
ATOM 716 C CA . ASP A 1 97 ? 8.842 3.503 -22.436 1.00 53.00 97 ASP A CA 1
ATOM 717 C C . ASP A 1 97 ? 7.337 3.782 -22.561 1.00 53.00 97 ASP A C 1
ATOM 719 O O . ASP A 1 97 ? 6.800 4.867 -22.319 1.00 53.00 97 ASP A O 1
ATOM 723 N N . THR A 1 98 ? 6.592 2.770 -22.997 1.00 54.28 98 THR A N 1
ATOM 724 C CA . THR A 1 98 ? 5.252 2.558 -22.451 1.00 54.28 98 THR A CA 1
ATOM 725 C C . THR A 1 98 ? 5.410 2.438 -20.937 1.00 54.28 98 THR A C 1
ATOM 727 O O . THR A 1 98 ? 5.603 1.337 -20.424 1.00 54.28 98 THR A O 1
ATOM 730 N N . ASP A 1 99 ? 5.421 3.592 -20.262 1.00 71.62 99 ASP A N 1
ATOM 731 C CA . ASP A 1 99 ? 5.644 3.776 -18.829 1.00 71.62 99 ASP A CA 1
ATOM 732 C C . ASP A 1 99 ? 4.491 3.154 -18.042 1.00 71.62 99 ASP A C 1
ATOM 734 O O . 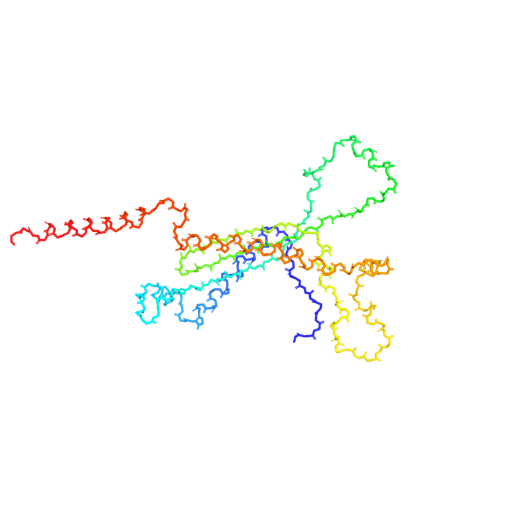ASP A 1 99 ? 3.626 3.836 -17.499 1.00 71.62 99 ASP A O 1
ATOM 738 N N . GLU A 1 100 ? 4.427 1.827 -18.010 1.00 89.62 100 GLU A N 1
ATOM 739 C CA . GLU A 1 100 ? 3.703 1.141 -16.958 1.00 89.62 100 GLU A CA 1
ATOM 740 C C . GLU A 1 100 ? 4.404 1.517 -15.652 1.00 89.62 100 GLU A C 1
ATOM 742 O O . GLU A 1 100 ? 5.592 1.242 -15.449 1.00 89.62 100 GLU A O 1
ATOM 747 N N . LEU A 1 101 ? 3.666 2.196 -14.792 1.00 93.69 101 LEU A N 1
ATOM 748 C CA . LEU A 1 101 ? 4.100 2.662 -13.494 1.00 93.69 101 LEU A CA 1
ATOM 749 C C . LEU A 1 101 ? 3.522 1.756 -12.415 1.00 93.69 101 LEU A C 1
ATOM 751 O O . LEU A 1 101 ? 2.422 1.219 -12.548 1.00 93.69 101 LEU A O 1
ATOM 755 N N . VAL A 1 102 ? 4.258 1.617 -11.322 1.00 95.38 102 VAL A N 1
ATOM 756 C CA . VAL A 1 102 ? 3.847 0.854 -10.151 1.00 95.38 102 VAL A CA 1
ATOM 757 C C . VAL A 1 102 ? 3.791 1.774 -8.949 1.00 95.38 102 VAL A C 1
ATOM 759 O O . VAL A 1 102 ? 4.717 2.534 -8.699 1.00 95.38 102 VAL A O 1
ATOM 762 N N . CYS A 1 103 ? 2.720 1.697 -8.177 1.00 96.94 103 CYS A N 1
ATOM 763 C CA . CYS A 1 103 ? 2.611 2.351 -6.876 1.00 96.94 103 CYS A CA 1
ATOM 764 C C . CYS A 1 103 ? 2.073 1.369 -5.838 1.00 96.94 103 CYS A C 1
ATOM 766 O O . CYS A 1 103 ? 1.499 0.338 -6.183 1.00 96.94 103 CYS A O 1
ATOM 768 N N . PHE A 1 104 ? 2.211 1.703 -4.562 1.00 97.94 104 PHE A N 1
ATOM 769 C CA . PHE A 1 104 ? 1.754 0.876 -3.455 1.00 97.94 104 PHE A CA 1
ATOM 770 C C . PHE A 1 104 ? 0.572 1.545 -2.762 1.00 97.94 104 PHE A C 1
ATOM 772 O O . PHE A 1 104 ? 0.688 2.660 -2.252 1.00 97.94 104 PHE A O 1
ATOM 779 N N . ALA A 1 105 ? -0.572 0.867 -2.726 1.00 98.25 105 ALA A N 1
ATOM 780 C CA . ALA A 1 105 ? -1.663 1.244 -1.840 1.00 98.25 105 ALA A CA 1
ATOM 781 C C . ALA A 1 105 ? -1.368 0.713 -0.441 1.00 98.25 105 ALA A C 1
ATOM 783 O O . ALA A 1 105 ? -1.116 -0.479 -0.272 1.00 98.25 105 ALA A O 1
ATOM 784 N N . VAL A 1 106 ? -1.432 1.594 0.551 1.00 98.44 106 VAL A N 1
ATOM 785 C CA . VAL A 1 106 ? -1.206 1.282 1.960 1.00 98.44 106 VAL A CA 1
ATOM 786 C C . VAL A 1 106 ? -2.484 1.577 2.731 1.00 98.44 106 VAL A C 1
ATOM 788 O O . VAL A 1 106 ? -3.041 2.674 2.625 1.00 98.44 106 VAL A O 1
ATOM 791 N N . TYR A 1 107 ? -2.941 0.608 3.516 1.00 98.44 107 TYR A N 1
ATOM 792 C CA . TYR A 1 107 ? -4.146 0.712 4.330 1.00 98.44 107 TYR A CA 1
ATOM 793 C C . TYR A 1 107 ? -3.868 0.247 5.757 1.00 98.44 107 TYR A C 1
ATOM 795 O O . TYR A 1 107 ? -3.363 -0.853 5.969 1.00 98.44 107 TYR A O 1
ATOM 803 N N . VAL A 1 108 ? -4.202 1.093 6.728 1.00 98.00 108 VAL A N 1
ATOM 804 C CA . VAL A 1 108 ? -4.107 0.825 8.164 1.00 98.00 108 VAL A CA 1
ATOM 805 C C . VAL A 1 108 ? -5.510 0.782 8.743 1.00 98.00 108 VAL A C 1
ATOM 807 O O . VAL A 1 108 ? -6.292 1.714 8.541 1.00 98.00 108 VAL A O 1
ATOM 810 N N . LEU A 1 109 ? -5.791 -0.274 9.498 1.00 98.00 109 LEU A N 1
ATOM 811 C CA . LEU A 1 109 ? -7.065 -0.526 10.150 1.00 98.00 109 LEU A CA 1
ATOM 812 C C . LEU A 1 109 ? -6.857 -0.854 11.627 1.00 98.00 109 LEU A C 1
ATOM 814 O O . LEU A 1 109 ? -6.108 -1.764 11.972 1.00 98.00 109 LEU A O 1
ATOM 818 N N . ASP A 1 110 ? -7.576 -0.150 12.489 1.00 96.88 110 ASP A N 1
ATOM 819 C CA . ASP A 1 110 ? -7.771 -0.489 13.896 1.00 96.88 110 ASP A CA 1
ATOM 820 C C . ASP A 1 110 ? -9.280 -0.667 14.137 1.00 96.88 110 ASP A C 1
ATOM 822 O O . ASP A 1 110 ? -10.003 0.325 14.292 1.00 96.88 110 ASP A O 1
ATOM 826 N N . PRO A 1 111 ? -9.781 -1.917 14.145 1.00 95.56 111 PRO A N 1
ATOM 827 C CA . PRO A 1 111 ? -11.204 -2.198 14.337 1.00 95.56 111 PRO A CA 1
ATOM 82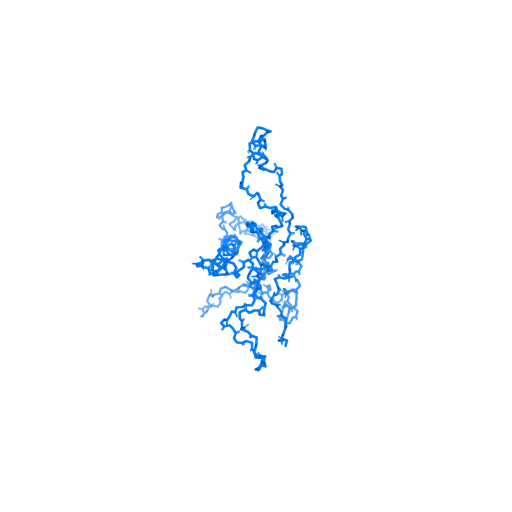8 C C . PRO A 1 111 ? -11.707 -1.900 15.749 1.00 95.56 111 PRO A C 1
ATOM 830 O O . PRO A 1 111 ? -12.905 -1.710 15.946 1.00 95.56 111 PRO A O 1
ATOM 833 N N . VAL A 1 112 ? -10.813 -1.873 16.742 1.00 93.81 112 VAL A N 1
ATOM 834 C CA . VAL A 1 112 ? -11.180 -1.636 18.143 1.00 93.81 112 VAL A CA 1
ATOM 835 C C . VAL A 1 112 ? -11.504 -0.162 18.363 1.00 93.81 112 VAL A C 1
ATOM 837 O O . VAL A 1 112 ? -12.464 0.158 19.062 1.00 93.81 112 VAL A O 1
ATOM 840 N N . HIS A 1 113 ? -10.729 0.732 17.746 1.00 91.25 113 HIS A N 1
ATOM 841 C CA . HIS A 1 113 ? -10.908 2.181 17.864 1.00 91.25 113 HIS A CA 1
ATOM 842 C C . HIS A 1 113 ? -11.605 2.820 16.659 1.00 91.25 113 HIS A C 1
ATOM 844 O O . HIS A 1 113 ? -11.734 4.044 16.627 1.00 91.25 113 HIS A O 1
ATOM 850 N N . GLU A 1 114 ? -12.034 2.017 15.681 1.00 93.62 114 GLU A N 1
ATOM 851 C CA . GLU A 1 114 ? -12.689 2.467 14.445 1.00 93.62 114 GLU A CA 1
ATOM 852 C C . GLU A 1 114 ? -11.840 3.504 13.685 1.00 93.62 114 GLU A C 1
ATOM 854 O O . GLU A 1 114 ? -12.337 4.500 13.153 1.00 93.62 114 GLU A O 1
ATOM 859 N N . ILE A 1 115 ? -10.520 3.290 13.659 1.00 94.00 115 ILE A N 1
ATOM 860 C CA . ILE A 1 115 ? -9.577 4.160 12.953 1.00 94.00 115 ILE A CA 1
ATOM 861 C C . ILE A 1 115 ? -9.149 3.463 11.668 1.00 94.00 115 ILE A C 1
ATOM 863 O O . ILE A 1 115 ? -8.520 2.409 11.701 1.00 94.00 115 ILE A O 1
ATOM 867 N N . GLU A 1 116 ? -9.430 4.101 10.537 1.00 96.25 116 GLU A N 1
ATOM 868 C CA . GLU A 1 116 ? -8.903 3.705 9.236 1.00 96.25 116 GLU A CA 1
ATOM 869 C C . GLU A 1 116 ? -8.137 4.862 8.590 1.00 96.25 116 GLU A C 1
ATOM 871 O O . GLU A 1 116 ? -8.576 6.016 8.596 1.00 96.25 116 GLU A O 1
ATOM 876 N N . PHE A 1 117 ? -6.972 4.552 8.025 1.00 97.62 117 PHE A N 1
ATOM 877 C CA . PHE A 1 117 ? -6.201 5.482 7.210 1.00 97.62 117 PHE A CA 1
ATOM 878 C C . PHE A 1 117 ? -5.653 4.776 5.982 1.00 97.62 117 PHE A C 1
ATOM 880 O O . PHE A 1 117 ? -5.231 3.626 6.035 1.00 97.62 117 PHE A O 1
ATOM 887 N N . SER A 1 118 ? -5.615 5.502 4.872 1.00 98.00 118 SER A N 1
ATOM 888 C CA . SER A 1 118 ? -5.059 5.013 3.622 1.00 98.00 118 SER A CA 1
ATOM 889 C C . SER A 1 118 ? -4.179 6.062 2.959 1.00 98.00 118 SER A C 1
ATOM 891 O O . SER A 1 118 ? -4.319 7.268 3.207 1.00 98.00 118 SER A O 1
ATOM 893 N N . THR A 1 119 ? -3.267 5.589 2.117 1.00 98.31 119 THR A N 1
ATOM 894 C CA . THR A 1 119 ? -2.506 6.409 1.175 1.00 98.31 119 THR A CA 1
ATOM 895 C C . THR A 1 119 ? -2.082 5.568 -0.027 1.00 98.31 119 THR A C 1
ATOM 897 O O . THR A 1 119 ? -2.082 4.340 0.032 1.00 98.31 119 THR A O 1
ATOM 900 N N . VAL A 1 120 ? -1.700 6.234 -1.111 1.00 98.00 120 VAL A N 1
ATOM 901 C CA . VAL A 1 120 ? -1.011 5.621 -2.253 1.00 98.00 120 VAL A CA 1
ATOM 902 C C . VAL A 1 120 ? 0.388 6.224 -2.322 1.00 98.00 120 VAL A C 1
ATOM 904 O O . VAL A 1 120 ? 0.546 7.426 -2.097 1.00 98.00 120 VAL A O 1
ATOM 907 N N . SER A 1 121 ? 1.404 5.397 -2.549 1.00 97.94 121 SER A N 1
ATOM 908 C CA . SER A 1 121 ? 2.784 5.854 -2.690 1.00 97.94 121 SER A CA 1
ATOM 909 C C . SER A 1 121 ? 3.000 6.613 -3.999 1.00 97.94 121 SER A C 1
ATOM 911 O O . SER A 1 121 ? 2.200 6.538 -4.933 1.00 97.94 121 SER A O 1
ATOM 913 N N . GLN A 1 122 ? 4.140 7.288 -4.100 1.00 95.31 122 GLN A N 1
ATOM 914 C CA . GLN A 1 122 ? 4.667 7.742 -5.378 1.00 95.31 122 GLN A CA 1
ATOM 915 C C . GLN A 1 122 ? 4.858 6.546 -6.315 1.00 95.31 122 GLN A C 1
ATOM 917 O O . GLN A 1 122 ? 5.109 5.420 -5.871 1.00 95.31 122 GLN A O 1
ATOM 922 N N . SER A 1 123 ? 4.695 6.803 -7.608 1.00 94.81 123 SER A N 1
ATOM 923 C CA . SER A 1 123 ? 4.840 5.783 -8.634 1.00 94.81 123 SER A CA 1
ATOM 924 C C . SER A 1 123 ? 6.304 5.624 -9.043 1.00 94.81 123 SER A C 1
ATOM 926 O O . SER A 1 123 ? 7.022 6.612 -9.184 1.00 94.81 123 SER A O 1
ATOM 928 N N . VAL A 1 124 ? 6.722 4.383 -9.264 1.00 94.44 124 VAL A N 1
ATOM 929 C CA . VAL A 1 124 ? 8.038 3.995 -9.782 1.00 94.44 124 VAL A CA 1
ATOM 930 C C . VAL A 1 124 ? 7.873 3.268 -11.119 1.00 94.44 124 VAL A C 1
ATOM 932 O O . VAL A 1 124 ? 6.801 2.720 -11.383 1.00 94.44 124 VAL A O 1
ATOM 935 N N . PRO A 1 125 ? 8.897 3.216 -11.982 1.00 93.06 125 PRO A N 1
ATOM 936 C CA . PRO A 1 125 ? 8.814 2.457 -13.226 1.00 93.06 125 PRO A CA 1
ATOM 937 C C . PRO A 1 125 ? 8.574 0.961 -12.971 1.00 93.06 125 PRO A C 1
ATOM 939 O O . PRO A 1 125 ? 9.259 0.348 -12.153 1.00 93.06 125 PRO A O 1
ATOM 942 N N . SER A 1 126 ? 7.668 0.323 -13.717 1.00 91.75 126 SER A N 1
ATOM 943 C CA . SER A 1 126 ? 7.448 -1.139 -13.642 1.00 91.75 126 SER A CA 1
ATOM 944 C C . SER A 1 126 ? 8.718 -1.949 -13.894 1.00 91.75 126 SER A C 1
ATOM 946 O O . SER A 1 126 ? 8.904 -3.022 -13.321 1.00 91.75 126 SER A O 1
ATOM 948 N N . LYS A 1 127 ? 9.631 -1.413 -14.708 1.00 90.88 127 LYS A N 1
ATOM 949 C CA . LYS A 1 127 ? 10.946 -1.996 -14.973 1.00 90.88 127 LYS A CA 1
ATOM 950 C C . LYS A 1 127 ? 11.742 -2.245 -13.689 1.00 90.88 127 LYS A C 1
ATOM 952 O O . LYS A 1 127 ? 12.351 -3.298 -13.551 1.00 90.88 127 LYS A O 1
ATOM 957 N N . TRP A 1 128 ? 11.674 -1.325 -12.728 1.00 92.12 128 TRP A N 1
ATOM 958 C CA . TRP A 1 128 ? 12.371 -1.445 -11.444 1.00 92.12 128 TRP A CA 1
ATOM 959 C C . TRP A 1 128 ? 11.849 -2.633 -10.636 1.00 92.12 128 TRP A C 1
ATOM 961 O O . TRP A 1 128 ? 12.619 -3.417 -10.088 1.00 92.12 128 TRP A O 1
ATOM 971 N N . VAL A 1 129 ? 10.531 -2.822 -10.636 1.00 90.25 129 VAL A N 1
ATOM 972 C CA . VAL A 1 129 ? 9.884 -3.971 -9.998 1.00 90.25 129 VAL A CA 1
ATOM 973 C C . VAL A 1 129 ? 10.324 -5.286 -10.650 1.00 90.25 129 VAL A C 1
ATOM 975 O O . VAL A 1 129 ? 10.708 -6.216 -9.945 1.00 90.25 129 VAL A O 1
ATOM 978 N N . ARG A 1 130 ? 10.382 -5.343 -11.987 1.00 88.25 130 ARG A N 1
ATOM 979 C CA . ARG A 1 130 ? 10.882 -6.528 -12.711 1.00 88.25 130 ARG A CA 1
ATOM 980 C C . ARG A 1 130 ? 12.348 -6.826 -12.396 1.00 88.25 130 ARG A C 1
ATOM 982 O O . ARG A 1 130 ? 12.715 -7.991 -12.279 1.00 88.25 130 ARG A O 1
ATOM 989 N N . TRP A 1 131 ? 13.179 -5.796 -12.233 1.00 89.62 131 TRP A N 1
ATOM 990 C CA . TRP A 1 131 ? 14.569 -5.975 -11.816 1.00 89.62 131 TRP A CA 1
ATOM 991 C C . TRP A 1 131 ? 14.674 -6.575 -10.414 1.00 89.62 131 TRP A C 1
ATOM 993 O O . TRP A 1 131 ? 15.454 -7.502 -10.216 1.00 89.62 131 TRP A O 1
ATOM 1003 N N . LEU A 1 132 ? 13.861 -6.120 -9.459 1.00 87.75 132 LEU A N 1
ATOM 1004 C CA . LEU A 1 132 ? 13.848 -6.674 -8.099 1.00 87.75 132 LEU A CA 1
ATOM 1005 C C . LEU A 1 132 ? 13.351 -8.116 -7.998 1.00 87.75 132 LEU A C 1
ATOM 1007 O O . LEU A 1 132 ? 13.722 -8.818 -7.055 1.00 87.75 132 LEU A O 1
ATOM 1011 N N . ASP A 1 133 ? 12.491 -8.538 -8.918 1.00 84.56 133 ASP A N 1
ATOM 1012 C CA . ASP A 1 133 ? 11.992 -9.911 -8.977 1.00 84.56 133 ASP A CA 1
ATOM 1013 C C . ASP A 1 133 ? 12.990 -10.858 -9.681 1.00 84.56 133 ASP A C 1
ATOM 1015 O O . ASP A 1 133 ? 12.876 -12.083 -9.571 1.00 84.56 133 ASP A O 1
ATOM 1019 N N . ALA A 1 134 ? 14.018 -10.317 -10.351 1.00 83.19 134 ALA A N 1
ATOM 1020 C CA . ALA A 1 134 ? 15.061 -11.100 -11.008 1.00 83.19 134 ALA A CA 1
ATOM 1021 C C . ALA A 1 134 ? 16.001 -11.798 -10.008 1.00 83.19 134 ALA A C 1
ATOM 1023 O O . ALA A 1 134 ? 16.428 -11.232 -9.000 1.00 83.19 134 ALA A O 1
ATOM 1024 N N . ALA A 1 135 ? 16.400 -13.031 -10.331 1.00 70.19 135 ALA A N 1
ATOM 1025 C CA . ALA A 1 135 ? 17.201 -13.880 -9.450 1.00 70.19 135 ALA A CA 1
ATOM 1026 C C . ALA A 1 135 ? 18.588 -13.282 -9.150 1.00 70.19 135 ALA A C 1
ATOM 1028 O O . ALA A 1 135 ? 19.341 -12.959 -10.071 1.00 70.19 135 ALA A O 1
ATOM 1029 N N . SER A 1 136 ? 18.951 -13.165 -7.867 1.00 64.38 136 SER A N 1
ATOM 1030 C CA . SER A 1 136 ? 20.276 -12.684 -7.453 1.00 64.38 136 SER A CA 1
ATOM 1031 C C . SER A 1 136 ? 21.358 -13.760 -7.657 1.00 64.38 136 SER A C 1
ATOM 1033 O O . SER A 1 136 ? 21.137 -14.911 -7.267 1.00 64.38 136 SER A O 1
ATOM 1035 N N . PRO A 1 137 ? 22.550 -13.411 -8.184 1.00 56.34 137 PRO A N 1
ATOM 1036 C CA . PRO A 1 137 ? 23.684 -14.331 -8.297 1.00 56.34 137 PRO A CA 1
ATOM 1037 C C . PRO A 1 137 ? 24.140 -14.910 -6.948 1.00 56.34 137 PRO A C 1
ATOM 1039 O O . PRO A 1 137 ? 24.731 -15.985 -6.909 1.00 56.34 137 PRO A O 1
ATOM 1042 N N . LEU A 1 138 ? 23.887 -14.201 -5.839 1.00 50.28 138 LEU A N 1
ATOM 1043 C CA . LEU A 1 138 ? 24.382 -14.551 -4.500 1.00 50.28 138 LEU A CA 1
ATOM 1044 C C . LEU A 1 138 ? 23.419 -15.426 -3.685 1.00 50.28 138 LEU A C 1
ATOM 1046 O O . LEU A 1 138 ? 23.770 -15.861 -2.590 1.00 50.28 138 LEU A O 1
ATOM 1050 N N . THR A 1 139 ? 22.221 -15.713 -4.196 1.00 49.88 139 THR A N 1
ATOM 1051 C CA . THR A 1 139 ? 21.328 -16.712 -3.597 1.00 49.88 139 THR A CA 1
ATOM 1052 C C . THR A 1 139 ? 21.591 -18.063 -4.258 1.00 49.88 139 THR A C 1
ATOM 1054 O O . THR A 1 139 ? 21.188 -18.240 -5.410 1.00 49.88 139 THR A O 1
ATOM 1057 N N . PRO A 1 140 ? 22.261 -19.023 -3.589 1.00 42.25 140 PRO A N 1
ATOM 1058 C CA . PRO A 1 140 ? 22.485 -20.336 -4.170 1.00 42.25 140 PRO A CA 1
ATOM 1059 C C . PRO A 1 140 ? 21.135 -21.024 -4.369 1.00 42.25 140 PRO A C 1
ATOM 1061 O O . PRO A 1 140 ? 20.491 -21.472 -3.418 1.00 42.25 140 PRO A O 1
ATOM 1064 N N . ARG A 1 141 ? 20.697 -21.099 -5.629 1.00 51.06 141 ARG A N 1
ATOM 1065 C CA . ARG A 1 141 ? 19.660 -22.039 -6.037 1.00 51.06 141 ARG A CA 1
ATOM 1066 C C . ARG A 1 141 ? 20.220 -23.433 -5.798 1.00 51.06 141 ARG A C 1
ATOM 1068 O O . ARG A 1 141 ? 21.28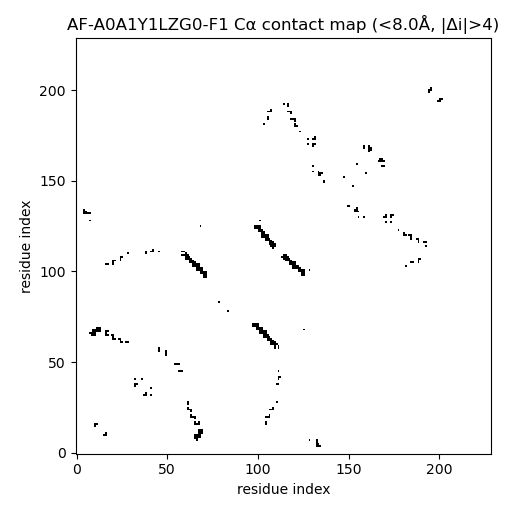2 -23.781 -6.304 1.00 51.06 141 ARG A O 1
ATOM 1075 N N . SER A 1 142 ? 19.522 -24.224 -4.997 1.00 47.28 142 SER A N 1
ATOM 1076 C CA . SER A 1 142 ? 19.797 -25.651 -4.856 1.00 47.28 142 SER A CA 1
ATOM 1077 C C . SER A 1 142 ? 19.261 -26.367 -6.097 1.00 47.28 142 SER A C 1
ATOM 1079 O O . SER A 1 142 ? 18.260 -27.069 -6.039 1.00 47.28 142 SER A O 1
ATOM 1081 N N . SER A 1 143 ? 19.892 -26.143 -7.249 1.00 42.75 143 SER A N 1
ATOM 1082 C CA . SER A 1 143 ? 19.534 -26.808 -8.500 1.00 42.75 143 SER A CA 1
ATOM 1083 C C . SER A 1 143 ? 20.796 -27.175 -9.278 1.00 42.75 143 SER A C 1
ATOM 1085 O O . SER A 1 143 ? 21.457 -26.300 -9.825 1.00 42.75 143 SER A O 1
ATOM 1087 N N . ASP A 1 144 ? 21.079 -28.476 -9.236 1.00 41.47 144 ASP A N 1
ATOM 1088 C CA . ASP A 1 144 ? 21.850 -29.349 -10.130 1.00 41.47 144 ASP A CA 1
ATOM 1089 C C . ASP A 1 144 ? 23.106 -28.812 -10.846 1.00 41.47 144 ASP A C 1
ATOM 1091 O O . ASP A 1 144 ? 23.077 -27.819 -11.572 1.00 41.47 144 ASP A O 1
ATOM 1095 N N . GLU A 1 145 ? 24.198 -29.572 -10.713 1.00 43.16 145 GLU A N 1
ATOM 1096 C CA . GLU A 1 145 ? 25.535 -29.361 -11.292 1.00 43.16 145 GLU A CA 1
ATOM 1097 C C . GLU A 1 145 ? 25.567 -29.520 -12.828 1.00 43.16 145 GLU A C 1
ATOM 1099 O O . GLU A 1 145 ? 26.370 -30.262 -13.396 1.00 43.16 145 GLU A O 1
ATOM 1104 N N . SER A 1 146 ? 24.695 -28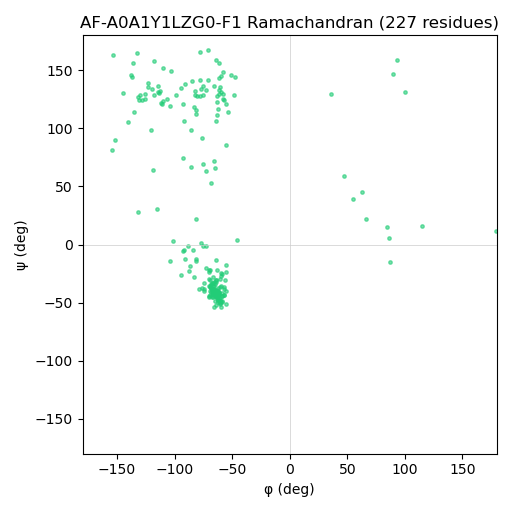.814 -13.541 1.00 44.69 146 SER A N 1
ATOM 1105 C CA . SER A 1 146 ? 24.779 -28.661 -14.990 1.00 44.69 146 SER A CA 1
ATOM 1106 C C . SER A 1 146 ? 25.433 -27.319 -15.308 1.00 44.69 146 SER A C 1
ATOM 1108 O O . SER A 1 146 ? 25.071 -26.285 -14.759 1.00 44.69 146 SER A O 1
ATOM 1110 N N . GLN A 1 147 ? 26.463 -27.364 -16.153 1.00 41.72 147 GLN A N 1
ATOM 1111 C CA . GLN A 1 147 ? 27.358 -26.262 -16.516 1.00 41.72 147 GLN A CA 1
ATOM 1112 C C . GLN A 1 147 ? 26.655 -25.121 -17.275 1.00 41.72 147 GLN A C 1
ATOM 1114 O O . GLN A 1 147 ? 26.943 -24.861 -18.442 1.00 41.72 147 GLN A O 1
ATOM 1119 N N . VAL A 1 148 ? 25.735 -24.425 -16.621 1.00 46.09 148 VAL A N 1
ATOM 1120 C CA . VAL A 1 148 ? 25.180 -23.154 -17.077 1.00 46.09 148 VAL A CA 1
ATOM 1121 C C . VAL A 1 148 ? 25.693 -22.114 -16.098 1.00 46.09 148 VAL A C 1
ATOM 1123 O O . VAL A 1 148 ? 25.504 -22.261 -14.891 1.00 46.09 148 VAL A O 1
ATOM 1126 N N . ASN A 1 149 ? 26.403 -21.097 -16.591 1.00 48.56 149 ASN A N 1
ATOM 1127 C CA . ASN A 1 149 ? 26.878 -20.008 -15.743 1.00 48.56 149 ASN A CA 1
ATOM 1128 C C . ASN A 1 149 ? 25.706 -19.512 -14.872 1.00 48.56 149 ASN A C 1
ATOM 1130 O O . ASN A 1 149 ? 24.655 -19.191 -15.429 1.00 48.56 149 ASN A O 1
ATOM 1134 N N . PRO A 1 150 ? 25.852 -19.401 -13.537 1.00 47.19 150 PRO A N 1
ATOM 1135 C CA . PRO A 1 150 ? 24.799 -18.877 -12.657 1.00 47.19 150 PRO A CA 1
ATOM 1136 C C . PRO A 1 150 ? 24.302 -17.476 -13.056 1.00 47.19 150 PRO A C 1
ATOM 1138 O O . PRO A 1 150 ? 23.222 -17.058 -12.652 1.00 47.19 150 PRO A O 1
ATOM 1141 N N . PHE A 1 151 ? 25.085 -16.771 -13.877 1.00 50.56 151 PHE A N 1
ATOM 1142 C CA . PHE A 1 151 ? 24.749 -15.494 -14.499 1.00 50.56 151 PHE A CA 1
ATOM 1143 C C . PHE A 1 151 ? 23.719 -15.581 -15.640 1.00 50.56 151 PHE A C 1
ATOM 1145 O O . PHE A 1 151 ? 23.092 -14.572 -15.955 1.00 50.56 151 PHE A O 1
ATOM 1152 N N . ASP A 1 152 ? 23.513 -16.744 -16.266 1.00 52.91 152 ASP A N 1
ATOM 1153 C CA . ASP A 1 152 ? 22.683 -16.849 -17.472 1.00 52.91 152 ASP A CA 1
ATOM 1154 C C . ASP A 1 152 ? 21.224 -17.233 -17.216 1.00 52.91 152 ASP A C 1
ATOM 1156 O O . ASP A 1 152 ? 20.346 -16.841 -17.986 1.00 52.91 152 ASP A O 1
ATOM 1160 N N . ALA A 1 153 ? 20.931 -17.938 -16.124 1.00 58.41 153 ALA A N 1
ATOM 1161 C CA . ALA A 1 153 ? 19.600 -18.479 -15.863 1.00 58.41 153 ALA A CA 1
ATOM 1162 C C . ALA A 1 153 ? 18.724 -17.526 -15.023 1.00 58.41 153 ALA A C 1
ATOM 1164 O O . ALA A 1 153 ? 18.453 -17.772 -13.845 1.00 58.41 153 ALA A O 1
ATOM 1165 N N . GLY A 1 154 ? 18.234 -16.447 -15.642 1.00 67.56 154 GLY A N 1
ATOM 1166 C CA . GLY A 1 154 ? 17.138 -15.633 -15.084 1.00 67.56 154 GLY A CA 1
ATOM 1167 C C . GLY A 1 154 ? 17.479 -14.194 -14.700 1.00 67.56 154 GLY A C 1
ATOM 1168 O O . GLY A 1 154 ? 16.697 -13.566 -13.987 1.00 67.56 154 GLY A O 1
ATOM 1169 N N . ILE A 1 155 ? 18.613 -13.671 -15.172 1.00 78.44 155 ILE A N 1
ATOM 1170 C CA . ILE A 1 155 ? 18.919 -12.238 -15.130 1.00 78.44 155 ILE A CA 1
ATOM 1171 C C . ILE A 1 155 ? 18.451 -11.613 -16.459 1.00 78.44 155 ILE A C 1
ATOM 1173 O O . ILE A 1 155 ? 18.914 -12.060 -17.511 1.00 78.44 155 ILE A O 1
ATOM 1177 N N . PRO A 1 156 ? 17.537 -10.625 -16.434 1.00 83.81 156 PRO A N 1
ATOM 1178 C CA . PRO A 1 156 ? 17.139 -9.847 -17.607 1.00 83.81 156 PRO A CA 1
ATOM 1179 C C . PRO A 1 156 ? 18.328 -9.260 -18.389 1.00 83.81 156 PRO A C 1
ATOM 1181 O O . PRO A 1 156 ? 19.337 -8.882 -17.792 1.00 83.81 156 PRO A O 1
ATOM 1184 N N . GLU A 1 157 ? 18.205 -9.179 -19.719 1.00 84.44 157 GLU A N 1
ATOM 1185 C CA . GLU A 1 157 ? 19.269 -8.691 -20.622 1.00 84.44 157 GLU A CA 1
ATOM 1186 C C . GLU A 1 157 ? 19.737 -7.277 -20.265 1.00 84.44 157 GLU A C 1
ATOM 1188 O O . GLU A 1 157 ? 20.928 -7.002 -20.241 1.00 84.44 157 GLU A O 1
ATOM 1193 N N . ASP A 1 158 ? 18.815 -6.404 -19.872 1.00 85.31 158 ASP A N 1
ATOM 1194 C CA . ASP A 1 158 ? 19.127 -5.034 -19.474 1.00 85.31 158 ASP A CA 1
ATOM 1195 C C . ASP A 1 158 ? 19.958 -4.939 -18.183 1.00 85.31 158 ASP A C 1
ATOM 1197 O O . ASP A 1 158 ? 20.801 -4.052 -18.068 1.00 85.31 158 ASP A O 1
ATOM 1201 N N . ILE A 1 159 ? 19.775 -5.855 -17.225 1.00 87.00 159 ILE A N 1
ATOM 1202 C CA . ILE A 1 159 ? 20.655 -5.964 -16.052 1.00 87.00 159 ILE A CA 1
ATOM 1203 C C . ILE A 1 159 ? 22.051 -6.426 -16.483 1.00 87.00 159 ILE A C 1
ATOM 1205 O O . ILE A 1 159 ? 23.044 -5.873 -16.005 1.00 87.00 159 ILE A O 1
ATOM 1209 N N . LYS A 1 160 ? 22.137 -7.419 -17.381 1.00 86.56 160 LYS A N 1
ATOM 1210 C CA . LYS A 1 160 ? 23.424 -7.919 -17.891 1.00 86.56 160 LYS A CA 1
ATOM 1211 C C . LYS A 1 160 ? 24.193 -6.812 -18.605 1.00 86.56 160 LYS A C 1
ATOM 1213 O O . LYS A 1 160 ? 25.340 -6.569 -18.246 1.00 86.56 160 LYS A O 1
ATOM 1218 N N . ASP A 1 161 ? 23.540 -6.087 -19.508 1.00 88.50 161 ASP A N 1
ATOM 1219 C CA . ASP A 1 161 ? 24.136 -4.981 -20.261 1.00 88.50 161 ASP A CA 1
ATOM 1220 C C . ASP A 1 161 ? 24.716 -3.900 -19.333 1.00 88.50 161 ASP A C 1
ATOM 1222 O O . ASP A 1 161 ? 25.833 -3.417 -19.541 1.00 88.50 161 ASP A O 1
ATOM 1226 N N . ILE A 1 162 ? 23.988 -3.538 -18.266 1.00 86.75 162 ILE A N 1
ATOM 1227 C CA . ILE A 1 162 ? 24.461 -2.561 -17.273 1.00 86.75 162 ILE A CA 1
ATOM 1228 C C . ILE A 1 162 ? 25.729 -3.073 -16.582 1.00 86.75 162 ILE A C 1
ATOM 1230 O O . ILE A 1 162 ? 26.716 -2.339 -16.509 1.00 86.75 162 ILE A O 1
ATOM 1234 N N . ILE A 1 163 ? 25.738 -4.324 -16.117 1.00 87.12 163 ILE A N 1
ATOM 1235 C CA . ILE A 1 163 ? 26.884 -4.906 -15.402 1.00 87.12 163 ILE A CA 1
ATOM 1236 C C . ILE A 1 163 ? 28.094 -5.070 -16.334 1.00 87.12 163 ILE A C 1
ATOM 1238 O O . ILE A 1 163 ? 29.210 -4.699 -15.970 1.00 87.12 163 ILE A O 1
ATOM 1242 N N . GLU A 1 164 ? 27.890 -5.579 -17.550 1.00 88.06 164 GLU A N 1
ATOM 1243 C CA . GLU A 1 164 ? 28.949 -5.780 -18.548 1.00 88.06 164 GLU A CA 1
ATOM 1244 C C . GLU A 1 164 ? 29.579 -4.459 -19.005 1.00 88.06 164 GLU A C 1
ATOM 1246 O O . GLU A 1 164 ? 30.779 -4.402 -19.279 1.00 88.06 164 GLU A O 1
ATOM 1251 N N . SER A 1 165 ? 28.806 -3.368 -19.006 1.00 90.94 165 SER A N 1
ATOM 1252 C CA . SER A 1 165 ? 29.321 -2.014 -19.249 1.00 90.94 165 SER A CA 1
ATOM 1253 C C . SER A 1 165 ? 30.147 -1.436 -18.084 1.00 90.94 165 SER A C 1
ATOM 1255 O O . SER A 1 165 ? 30.676 -0.328 -18.192 1.00 90.94 165 SER A O 1
ATOM 1257 N N . GLY A 1 166 ? 30.290 -2.179 -16.980 1.00 88.38 166 GLY A N 1
ATOM 1258 C CA . GLY A 1 166 ? 30.968 -1.750 -15.754 1.00 88.38 166 GLY A CA 1
ATOM 1259 C C . GLY A 1 166 ? 30.077 -0.948 -14.799 1.00 88.38 166 GLY A C 1
ATOM 1260 O O . GLY A 1 166 ? 30.594 -0.281 -13.901 1.00 88.38 166 GLY A O 1
ATOM 1261 N N . GLY A 1 167 ? 28.758 -0.974 -15.002 1.00 87.56 167 GLY A N 1
ATOM 1262 C CA . GLY A 1 167 ? 27.769 -0.333 -14.140 1.00 87.56 167 GLY A CA 1
ATOM 1263 C C . GLY A 1 167 ? 27.482 -1.115 -12.854 1.00 87.56 167 GLY A C 1
ATOM 1264 O O . GLY A 1 167 ? 27.831 -2.286 -12.710 1.00 87.56 167 GLY A O 1
ATOM 1265 N N . VAL A 1 168 ? 26.825 -0.445 -11.905 1.00 88.44 168 VAL A N 1
ATOM 1266 C CA . VAL A 1 168 ? 26.345 -1.050 -10.651 1.00 88.44 168 VAL A CA 1
ATOM 1267 C C . VAL A 1 168 ? 25.068 -1.845 -10.925 1.00 88.44 168 VAL A C 1
ATOM 1269 O O . VAL A 1 168 ? 24.227 -1.399 -11.708 1.00 88.44 168 VAL A O 1
ATOM 1272 N N . ASP A 1 169 ? 24.911 -2.998 -10.271 1.00 89.00 169 ASP A N 1
ATOM 1273 C CA . ASP A 1 169 ? 23.708 -3.825 -10.385 1.00 89.00 169 ASP A CA 1
ATOM 1274 C C . ASP A 1 169 ? 22.457 -2.998 -10.032 1.00 89.00 169 ASP A C 1
ATOM 1276 O O . ASP A 1 169 ? 22.352 -2.479 -8.914 1.00 89.00 169 ASP A O 1
ATOM 1280 N N . PRO A 1 170 ? 21.487 -2.861 -10.954 1.00 91.06 170 PRO A N 1
ATOM 1281 C CA . PRO A 1 170 ? 20.341 -2.003 -10.734 1.00 91.06 170 PRO A CA 1
ATOM 1282 C C . PRO A 1 170 ? 19.455 -2.416 -9.564 1.00 91.06 170 PRO A C 1
ATOM 1284 O O . PRO A 1 170 ? 18.743 -1.585 -9.005 1.00 91.06 170 PRO A O 1
ATOM 1287 N N . ARG A 1 171 ? 19.511 -3.680 -9.150 1.00 89.38 171 ARG A N 1
ATOM 1288 C CA . ARG A 1 171 ? 18.702 -4.187 -8.041 1.00 89.38 171 ARG A CA 1
ATOM 1289 C C . ARG A 1 171 ? 19.078 -3.564 -6.708 1.00 89.38 171 ARG A C 1
ATOM 1291 O O . ARG A 1 171 ? 18.195 -3.408 -5.871 1.00 89.38 171 ARG A O 1
ATOM 1298 N N . GLU A 1 172 ? 20.348 -3.214 -6.518 1.00 89.31 172 GLU A N 1
ATOM 1299 C CA . GLU A 1 172 ? 20.838 -2.653 -5.256 1.00 89.31 172 GLU A CA 1
ATOM 1300 C C . GLU A 1 172 ? 20.217 -1.282 -4.996 1.00 89.31 172 GLU A C 1
ATOM 1302 O O . GLU A 1 172 ? 19.568 -1.078 -3.972 1.00 89.31 172 GLU A O 1
ATOM 1307 N N . TRP A 1 173 ? 20.332 -0.367 -5.961 1.00 92.38 173 TRP A N 1
ATOM 1308 C CA . TRP A 1 173 ? 19.773 0.971 -5.805 1.00 92.38 173 TRP A CA 1
ATOM 1309 C C . TRP A 1 173 ? 18.249 0.977 -5.951 1.00 92.38 173 TRP A C 1
ATOM 1311 O O . TRP A 1 173 ? 17.574 1.733 -5.258 1.00 92.38 173 TRP A O 1
ATOM 1321 N N . VAL A 1 174 ? 17.659 0.120 -6.795 1.00 93.44 174 VAL A N 1
ATOM 1322 C CA . VAL A 1 174 ? 16.193 0.031 -6.875 1.00 93.44 174 VAL A CA 1
ATOM 1323 C C . VAL A 1 174 ? 15.591 -0.426 -5.547 1.00 93.44 174 VAL A C 1
ATOM 1325 O O . VAL A 1 174 ? 14.542 0.089 -5.157 1.00 93.44 174 VAL A O 1
ATOM 1328 N N . ALA A 1 175 ? 16.219 -1.383 -4.855 1.00 92.44 175 ALA A N 1
ATOM 1329 C CA . ALA A 1 175 ? 15.720 -1.864 -3.570 1.00 92.44 175 ALA A CA 1
ATOM 1330 C C . ALA A 1 175 ? 15.625 -0.719 -2.556 1.00 92.44 175 ALA A C 1
ATOM 1332 O O . ALA A 1 175 ? 14.583 -0.571 -1.920 1.00 92.44 175 ALA A O 1
ATOM 1333 N N . GLU A 1 176 ? 16.658 0.123 -2.493 1.00 94.50 176 GLU A N 1
ATOM 1334 C CA . GLU A 1 176 ? 16.695 1.325 -1.656 1.00 94.50 176 GLU A CA 1
ATOM 1335 C C . GLU A 1 176 ? 15.553 2.291 -2.007 1.00 94.50 176 GLU A C 1
ATOM 1337 O O . GLU A 1 176 ? 14.777 2.677 -1.137 1.00 94.50 176 GLU A O 1
ATOM 1342 N N . TRP A 1 177 ? 15.348 2.605 -3.290 1.00 95.56 177 TRP A N 1
ATOM 1343 C CA . TRP A 1 177 ? 14.258 3.504 -3.694 1.00 95.56 177 TRP A CA 1
ATOM 1344 C C . TRP A 1 177 ? 12.859 2.961 -3.379 1.00 95.56 177 TRP A C 1
ATOM 1346 O O . TRP A 1 177 ? 11.964 3.724 -2.992 1.00 95.56 177 TRP A O 1
ATOM 1356 N N . ILE A 1 178 ? 12.634 1.654 -3.552 1.00 94.69 178 ILE A N 1
ATOM 1357 C CA . ILE A 1 178 ? 11.355 1.038 -3.177 1.00 94.69 178 ILE A CA 1
ATOM 1358 C C . ILE A 1 178 ? 11.184 1.046 -1.656 1.00 94.69 178 ILE A C 1
ATOM 1360 O O . ILE A 1 178 ? 10.087 1.345 -1.175 1.00 94.69 178 ILE A O 1
ATOM 1364 N N . GLU A 1 179 ? 12.246 0.765 -0.900 1.00 95.69 179 GLU A N 1
ATOM 1365 C CA . GLU A 1 179 ? 12.238 0.839 0.560 1.00 95.69 179 GLU A CA 1
ATOM 1366 C C . GLU A 1 179 ? 11.879 2.248 1.042 1.00 95.69 179 GLU A C 1
ATOM 1368 O O . GLU A 1 179 ? 10.954 2.392 1.842 1.00 95.69 179 GLU A O 1
ATOM 1373 N N . GLU A 1 180 ? 12.518 3.292 0.515 1.00 97.19 180 GLU A N 1
ATOM 1374 C CA . GLU A 1 180 ? 12.223 4.684 0.873 1.00 97.19 180 GLU A CA 1
ATOM 1375 C C . GLU A 1 180 ? 10.777 5.076 0.535 1.00 97.19 180 GLU A C 1
ATOM 1377 O O . GLU A 1 180 ? 10.084 5.711 1.338 1.00 97.19 180 GLU A O 1
ATOM 1382 N N . THR A 1 181 ? 10.282 4.642 -0.627 1.00 96.88 181 THR A N 1
ATOM 1383 C CA . THR A 1 181 ? 8.899 4.879 -1.072 1.00 96.88 181 THR A CA 1
ATOM 1384 C C . THR A 1 181 ? 7.881 4.233 -0.121 1.00 96.88 181 THR A C 1
ATOM 1386 O O . THR A 1 181 ? 6.871 4.846 0.260 1.00 96.88 181 THR A O 1
ATOM 1389 N N . LEU A 1 182 ? 8.144 2.997 0.310 1.00 96.81 182 LEU A N 1
ATOM 1390 C CA . LEU A 1 182 ? 7.321 2.296 1.295 1.00 96.81 182 LEU A CA 1
ATOM 1391 C C . LEU A 1 182 ? 7.439 2.933 2.683 1.00 96.81 182 LEU A C 1
ATOM 1393 O O . LEU A 1 182 ? 6.420 3.166 3.330 1.00 96.81 182 LEU A O 1
ATOM 1397 N N . CYS A 1 183 ? 8.646 3.292 3.120 1.00 98.12 183 CYS A N 1
ATOM 1398 C CA . CYS A 1 183 ? 8.880 3.953 4.403 1.00 98.12 183 CYS A CA 1
ATOM 1399 C C . CYS A 1 183 ? 8.119 5.272 4.506 1.00 98.12 183 CYS A C 1
ATOM 1401 O O . CYS A 1 183 ? 7.475 5.534 5.524 1.00 98.12 183 CYS A O 1
ATOM 1403 N N . LEU A 1 184 ? 8.134 6.086 3.449 1.00 98.19 184 LEU A N 1
ATOM 1404 C CA . LEU A 1 184 ? 7.392 7.340 3.416 1.00 98.19 184 LEU A CA 1
ATOM 1405 C C . LEU A 1 184 ? 5.880 7.096 3.489 1.00 98.19 184 LEU A C 1
ATOM 1407 O O . LEU A 1 184 ? 5.200 7.673 4.338 1.00 98.19 184 LEU A O 1
ATOM 1411 N N . SER A 1 185 ? 5.345 6.235 2.622 1.00 97.88 185 SER A N 1
ATOM 1412 C CA . SER A 1 185 ? 3.900 5.980 2.554 1.00 97.88 185 SER A CA 1
ATOM 1413 C C . SER A 1 185 ? 3.354 5.339 3.838 1.00 97.88 185 SER A C 1
ATOM 1415 O O . SER A 1 185 ? 2.360 5.823 4.390 1.00 97.88 185 SER A O 1
ATOM 1417 N N . VAL A 1 186 ? 4.036 4.326 4.380 1.00 98.06 186 VAL A N 1
ATOM 1418 C CA . VAL A 1 186 ? 3.704 3.701 5.672 1.00 98.06 186 VAL A CA 1
ATOM 1419 C C . VAL A 1 186 ? 3.889 4.693 6.821 1.00 98.06 186 VAL A C 1
ATOM 1421 O O . VAL A 1 186 ? 3.018 4.811 7.685 1.00 98.06 186 VAL A O 1
ATOM 1424 N N . GLY A 1 187 ? 4.977 5.464 6.820 1.00 97.88 187 GLY A N 1
ATOM 1425 C CA . GLY A 1 187 ? 5.257 6.477 7.834 1.00 97.88 187 GLY A CA 1
ATOM 1426 C C . GLY A 1 187 ? 4.156 7.534 7.926 1.00 97.88 187 GLY A C 1
ATOM 1427 O O . GLY A 1 187 ? 3.722 7.879 9.025 1.00 97.88 187 GLY A O 1
ATOM 1428 N N . VAL A 1 188 ? 3.629 7.994 6.787 1.00 97.12 188 VAL A N 1
ATOM 1429 C CA . VAL A 1 188 ? 2.516 8.956 6.746 1.00 97.12 188 VAL A CA 1
ATOM 1430 C C . VAL A 1 188 ? 1.262 8.395 7.422 1.00 97.12 188 VAL A C 1
ATOM 1432 O O . VAL A 1 188 ? 0.675 9.072 8.270 1.00 97.12 188 VAL A O 1
ATOM 1435 N N . VAL A 1 189 ? 0.836 7.167 7.101 1.00 97.06 189 VAL A N 1
ATOM 1436 C CA . VAL A 1 189 ? -0.364 6.577 7.730 1.00 97.06 189 VAL A CA 1
ATOM 1437 C C . VAL A 1 189 ? -0.138 6.237 9.203 1.00 97.06 189 VAL A C 1
ATOM 1439 O O . VAL A 1 189 ? -1.031 6.472 10.018 1.00 97.06 189 VAL A O 1
ATOM 1442 N N . ALA A 1 190 ? 1.063 5.787 9.573 1.00 95.88 190 ALA A N 1
ATOM 1443 C CA . ALA A 1 190 ? 1.429 5.508 10.959 1.00 95.88 190 ALA A CA 1
ATOM 1444 C C . ALA A 1 190 ? 1.387 6.778 11.822 1.00 95.88 190 ALA A C 1
ATOM 1446 O O . ALA A 1 190 ? 0.793 6.778 12.901 1.00 95.88 190 ALA A O 1
ATOM 1447 N N . GLN A 1 191 ? 1.937 7.893 11.333 1.00 95.06 191 GLN A N 1
ATOM 1448 C CA . GLN A 1 191 ? 1.893 9.163 12.060 1.00 95.06 191 GLN A CA 1
ATOM 1449 C C . GLN A 1 191 ? 0.469 9.705 12.187 1.00 95.06 191 GLN A C 1
ATOM 1451 O O . GLN A 1 191 ? 0.090 10.196 13.250 1.00 95.06 191 GLN A O 1
ATOM 1456 N N . ARG A 1 192 ? -0.361 9.566 11.144 1.00 94.69 192 ARG A N 1
ATOM 1457 C CA . ARG A 1 192 ? -1.790 9.921 11.223 1.00 94.69 192 ARG A CA 1
ATOM 1458 C C . ARG A 1 192 ? -2.522 9.084 12.269 1.00 94.69 192 ARG A C 1
ATOM 1460 O O . ARG A 1 192 ? -3.306 9.637 13.040 1.00 94.69 192 ARG A O 1
ATOM 1467 N N . TYR A 1 193 ? -2.234 7.785 12.329 1.00 94.50 193 TYR A N 1
ATOM 1468 C CA . TYR A 1 193 ? -2.772 6.888 13.347 1.00 94.50 193 TYR A CA 1
ATOM 1469 C C . TYR A 1 193 ? -2.368 7.323 14.761 1.00 94.50 193 TYR A C 1
ATOM 1471 O O . TYR A 1 193 ? -3.238 7.531 15.608 1.00 94.50 193 TYR A O 1
ATOM 1479 N N . VAL A 1 194 ? -1.075 7.550 15.008 1.00 93.06 194 VAL A N 1
ATOM 1480 C CA . VAL A 1 194 ? -0.585 8.004 16.319 1.00 93.06 194 VAL A CA 1
ATOM 1481 C C . VAL A 1 194 ? -1.193 9.354 16.690 1.00 93.06 194 VAL A C 1
ATOM 1483 O O . VAL A 1 194 ? -1.716 9.502 17.791 1.00 93.06 194 VAL A O 1
ATOM 1486 N N . ALA A 1 195 ? -1.210 10.324 15.772 1.00 91.81 195 ALA A N 1
ATOM 1487 C CA . ALA A 1 195 ? -1.819 11.630 16.010 1.00 91.81 195 ALA A CA 1
ATOM 1488 C C . ALA A 1 195 ? -3.298 11.502 16.401 1.00 91.81 195 ALA A C 1
ATOM 1490 O O . ALA A 1 195 ? -3.727 12.117 17.378 1.00 91.81 195 ALA A O 1
ATOM 1491 N N . ARG A 1 196 ? -4.059 10.643 15.708 1.00 90.56 196 ARG A N 1
ATOM 1492 C CA . ARG A 1 196 ? -5.460 10.355 16.037 1.00 90.56 196 ARG A CA 1
ATOM 1493 C C . ARG A 1 196 ? -5.608 9.732 17.424 1.00 90.56 196 ARG A C 1
ATOM 1495 O O . ARG A 1 196 ? -6.429 10.201 18.207 1.00 90.56 196 ARG A O 1
ATOM 1502 N N . ARG A 1 197 ? -4.800 8.721 17.755 1.00 88.94 197 ARG A N 1
ATOM 1503 C CA . ARG A 1 197 ? -4.816 8.055 19.073 1.00 88.94 197 ARG A CA 1
ATOM 1504 C C . ARG A 1 197 ? -4.425 8.991 20.214 1.00 88.94 197 ARG A C 1
ATOM 1506 O O . ARG A 1 197 ? -4.939 8.848 21.318 1.00 88.94 197 ARG A O 1
ATOM 1513 N N . MET A 1 198 ? -3.566 9.965 19.932 1.00 87.50 198 MET A N 1
ATOM 1514 C CA . MET A 1 198 ? -3.121 10.983 20.885 1.00 87.50 198 MET A CA 1
ATOM 1515 C C . MET A 1 198 ? -4.029 12.225 20.917 1.00 87.50 198 MET A C 1
ATOM 1517 O O . MET A 1 198 ? -3.766 13.149 21.684 1.00 87.50 198 MET A O 1
ATOM 1521 N N . GLY A 1 199 ? -5.084 12.283 20.092 1.00 84.31 199 GLY A N 1
ATOM 1522 C CA . GLY A 1 199 ? -5.986 13.439 20.007 1.00 84.31 199 GLY A CA 1
ATOM 1523 C C . GLY A 1 199 ? -5.330 14.712 19.454 1.00 84.31 199 GLY A C 1
ATOM 1524 O O . GLY A 1 199 ? -5.803 15.821 19.707 1.00 84.31 199 GLY A O 1
ATOM 1525 N N . VAL A 1 200 ? -4.228 14.582 18.713 1.00 84.81 200 VAL A N 1
ATOM 1526 C CA . VAL A 1 200 ? -3.492 15.703 18.116 1.00 84.81 200 VAL A CA 1
ATOM 1527 C C . VAL A 1 200 ? -4.166 16.120 16.804 1.00 84.81 200 VAL A C 1
ATOM 1529 O O . VAL A 1 200 ? -4.414 15.295 15.931 1.00 84.81 200 VAL A O 1
ATOM 1532 N N . GLY A 1 201 ? -4.454 17.416 16.643 1.00 68.62 201 GLY A N 1
ATOM 1533 C CA . GLY A 1 201 ? -4.992 17.992 15.398 1.00 68.62 201 GLY A CA 1
ATOM 1534 C C . GLY A 1 201 ? -6.520 17.969 15.256 1.00 68.62 201 GLY A C 1
ATOM 1535 O O . GLY A 1 201 ? -7.068 18.736 14.467 1.00 68.62 201 GLY A O 1
ATOM 1536 N N . GLU A 1 202 ? -7.239 17.192 16.067 1.00 60.91 202 GLU A N 1
ATOM 1537 C CA . GLU A 1 202 ? -8.705 17.231 16.137 1.00 60.91 202 GLU A CA 1
ATOM 1538 C C . GLU A 1 202 ? -9.195 18.318 17.099 1.00 60.91 202 GLU A C 1
ATOM 1540 O O . GLU A 1 202 ? -9.745 18.023 18.152 1.00 60.91 202 GLU A O 1
ATOM 1545 N N . GLY A 1 203 ? -8.982 19.593 16.767 1.00 52.69 203 GLY A N 1
ATOM 1546 C CA . GLY A 1 203 ? -9.748 20.688 17.379 1.00 52.69 203 GLY A CA 1
ATOM 1547 C C . GLY A 1 203 ? -9.880 20.642 18.912 1.00 52.69 203 GLY A C 1
ATOM 1548 O O . GLY A 1 203 ? -10.990 20.654 19.439 1.00 52.69 203 GLY A O 1
ATOM 1549 N N . GLY A 1 204 ? -8.746 20.649 19.614 1.00 39.41 204 GLY A N 1
ATOM 1550 C CA . GLY A 1 204 ? -8.619 21.148 20.983 1.00 39.41 204 GLY A CA 1
ATOM 1551 C C . GLY A 1 204 ? -8.847 20.144 22.117 1.00 39.41 204 GLY A C 1
ATOM 1552 O O . GLY A 1 204 ? -9.751 19.312 22.094 1.00 39.41 204 GLY A O 1
ATOM 1553 N N . LEU A 1 205 ? -8.097 20.370 23.202 1.00 47.94 205 LEU A N 1
ATOM 1554 C CA . LEU A 1 205 ? -8.259 19.844 24.568 1.00 47.94 205 LEU A CA 1
ATOM 1555 C C . LEU A 1 205 ? -9.706 19.906 25.146 1.00 47.94 205 LEU A C 1
ATOM 1557 O O . LEU A 1 205 ? -9.925 19.599 26.315 1.00 47.94 205 LEU A O 1
ATOM 1561 N N . GLY A 1 206 ? -10.706 20.337 24.374 1.00 50.00 206 GLY A N 1
ATOM 1562 C CA . GLY A 1 206 ? -12.069 20.618 24.808 1.00 50.00 206 GLY A CA 1
ATOM 1563 C C . GLY A 1 206 ? -13.121 19.575 24.440 1.00 50.00 206 GLY A C 1
ATOM 1564 O O . GLY A 1 206 ? -14.200 19.632 25.018 1.00 50.00 206 GLY A O 1
ATOM 1565 N N . ARG A 1 207 ? -12.879 18.617 23.530 1.00 51.59 207 ARG A N 1
ATOM 1566 C CA . ARG A 1 207 ? -13.921 17.620 23.188 1.00 51.59 207 ARG A CA 1
ATOM 1567 C C . ARG A 1 207 ? -14.083 16.540 24.262 1.00 51.59 207 ARG A C 1
ATOM 1569 O O . ARG A 1 207 ? -15.209 16.184 24.594 1.00 51.59 207 ARG A O 1
ATOM 1576 N N . GLY A 1 208 ? -12.977 16.115 24.879 1.00 50.91 208 GLY A N 1
ATOM 1577 C CA . GLY A 1 208 ? -13.006 15.270 26.079 1.00 50.91 208 GLY A CA 1
ATOM 1578 C C . GLY A 1 208 ? -13.649 15.988 27.268 1.00 50.91 208 GLY A C 1
ATOM 1579 O O . GLY A 1 208 ? -14.507 15.422 27.937 1.00 50.91 208 GLY A O 1
ATOM 1580 N N . LYS A 1 209 ? -13.327 17.276 27.462 1.00 48.22 209 LYS A N 1
ATOM 1581 C CA . LYS A 1 209 ? -13.921 18.096 28.526 1.00 48.22 209 LYS A CA 1
ATOM 1582 C C . LYS A 1 209 ? -15.412 18.367 28.301 1.00 48.22 209 LYS A C 1
ATOM 1584 O O . LYS A 1 209 ? -16.175 18.245 29.243 1.00 48.22 209 LYS A O 1
ATOM 1589 N N . LYS A 1 210 ? -15.853 18.618 27.061 1.00 48.25 210 LYS A N 1
ATOM 1590 C CA . LYS A 1 210 ? -17.282 18.768 26.727 1.00 48.25 210 LYS A CA 1
ATOM 1591 C C . LYS A 1 210 ? -18.091 17.504 26.999 1.00 48.25 210 LYS A C 1
ATOM 1593 O O . LYS A 1 210 ? -19.187 17.619 27.524 1.00 48.25 210 LYS A O 1
ATOM 1598 N N . ARG A 1 211 ? -17.560 16.318 26.683 1.00 55.88 211 ARG A N 1
ATOM 1599 C CA . ARG A 1 211 ? -18.266 15.051 26.939 1.00 55.88 211 ARG A CA 1
ATOM 1600 C C . ARG A 1 211 ? -18.378 14.762 28.439 1.00 55.88 211 ARG A C 1
ATOM 1602 O O . ARG A 1 211 ? -19.412 14.288 28.891 1.00 55.88 211 ARG A O 1
ATOM 1609 N N . VAL A 1 212 ? -17.334 15.091 29.204 1.00 55.94 212 VAL A N 1
ATOM 1610 C CA . VAL A 1 212 ? -17.331 14.980 30.671 1.00 55.94 212 VAL A CA 1
ATOM 1611 C C . VAL A 1 212 ? -18.259 16.021 31.310 1.00 55.94 212 VAL A C 1
ATOM 1613 O O . VAL A 1 212 ? -19.060 15.651 32.158 1.00 55.94 212 VAL A O 1
ATOM 1616 N N . ASP A 1 213 ? -18.238 17.282 30.868 1.00 54.88 213 ASP A N 1
ATOM 1617 C CA . ASP A 1 213 ? -19.138 18.332 31.370 1.00 54.88 213 ASP A CA 1
ATOM 1618 C C . ASP A 1 213 ? -20.614 18.051 31.014 1.00 54.88 213 ASP A C 1
ATOM 1620 O O . ASP A 1 213 ? -21.494 18.302 31.835 1.00 54.88 213 ASP A O 1
ATOM 1624 N N . GLU A 1 214 ? -20.911 17.475 29.840 1.00 54.31 214 GLU A N 1
ATOM 1625 C CA . GLU A 1 214 ? -22.270 17.026 29.481 1.00 54.31 214 GLU A CA 1
ATOM 1626 C C . GLU A 1 214 ? -22.746 15.849 30.344 1.00 54.31 214 GLU A C 1
ATOM 1628 O O . GLU A 1 214 ? -23.889 15.856 30.798 1.00 54.31 214 GLU A O 1
ATOM 1633 N N . LEU A 1 215 ? -21.882 14.867 30.624 1.00 54.59 215 LEU A N 1
ATOM 1634 C CA . LEU A 1 215 ? -22.205 13.737 31.507 1.00 54.59 215 LEU A CA 1
ATOM 1635 C C . LEU A 1 215 ? -22.399 14.182 32.967 1.00 54.59 215 LEU A C 1
ATOM 1637 O O . LEU A 1 215 ? -23.318 13.719 33.643 1.00 54.59 215 LEU A O 1
ATOM 1641 N N . VAL A 1 216 ? -21.574 15.116 33.448 1.00 61.72 216 VAL A N 1
ATOM 1642 C CA . VAL A 1 216 ? -21.698 15.701 34.792 1.00 61.72 216 VAL A CA 1
ATOM 1643 C C . VAL A 1 216 ? -22.951 16.580 34.896 1.00 61.72 216 VAL A C 1
ATOM 1645 O O . VAL A 1 216 ? -23.663 16.506 35.897 1.00 61.72 216 VAL A O 1
ATOM 1648 N N . GLY A 1 217 ? -23.279 17.355 33.857 1.00 63.16 217 GLY A N 1
ATOM 1649 C CA . GLY A 1 217 ? -24.506 18.154 33.792 1.00 63.16 217 GLY A CA 1
ATOM 1650 C C . GLY A 1 217 ? -25.785 17.311 33.728 1.00 63.16 217 GLY A C 1
ATOM 1651 O O . GLY A 1 217 ? -26.773 17.646 34.383 1.00 63.16 217 GLY A O 1
ATOM 1652 N N . ALA A 1 218 ? -25.762 16.191 32.999 1.00 56.56 218 ALA A N 1
ATOM 1653 C CA . ALA A 1 218 ? -26.883 15.255 32.921 1.00 56.56 218 ALA A CA 1
ATOM 1654 C C . ALA A 1 218 ? -27.147 14.552 34.267 1.00 56.56 218 ALA A C 1
ATOM 1656 O O . ALA A 1 218 ? -28.287 14.543 34.732 1.00 56.56 218 ALA A O 1
ATOM 1657 N N . ASN A 1 219 ? -26.097 14.074 34.948 1.00 53.72 219 ASN A N 1
ATOM 1658 C CA . ASN A 1 219 ? -26.225 13.473 36.283 1.00 53.72 219 ASN A CA 1
ATOM 1659 C C . ASN A 1 219 ? -26.655 14.494 37.350 1.00 53.72 219 ASN A C 1
ATOM 1661 O O . ASN A 1 219 ? -27.444 14.168 38.236 1.00 53.72 219 ASN A O 1
ATOM 1665 N N . ALA A 1 220 ? -26.202 15.749 37.264 1.00 53.00 220 ALA A N 1
ATOM 1666 C CA . ALA A 1 220 ? -26.645 16.805 38.178 1.00 53.00 220 ALA A CA 1
ATOM 1667 C C . ALA A 1 220 ? -28.146 17.129 38.022 1.00 53.00 220 ALA A C 1
ATOM 1669 O O . ALA A 1 220 ? -28.822 17.430 39.009 1.00 53.00 220 ALA A O 1
ATOM 1670 N N . GLY A 1 221 ? -28.685 17.028 36.801 1.00 52.16 221 GLY A N 1
ATOM 1671 C CA . GLY A 1 221 ? -30.110 17.227 36.517 1.00 52.16 221 GLY A CA 1
ATOM 1672 C C . GLY A 1 221 ? -31.022 16.120 37.063 1.00 52.16 221 GLY A C 1
ATOM 1673 O O . GLY A 1 221 ? -32.164 16.397 37.434 1.00 52.16 221 GLY A O 1
ATOM 1674 N N . GLU A 1 222 ? -30.523 14.885 37.161 1.00 52.06 222 GLU A N 1
ATOM 1675 C CA . GLU A 1 222 ? -31.263 13.745 37.722 1.00 52.06 222 GLU A CA 1
ATOM 1676 C C . GLU A 1 222 ? -31.274 13.757 39.259 1.00 52.06 222 GLU A C 1
ATOM 1678 O O . GLU A 1 222 ? -32.319 13.536 39.875 1.00 52.06 222 GLU A O 1
ATOM 1683 N N . VAL A 1 223 ? -30.159 14.144 39.893 1.00 51.41 223 VAL A N 1
ATOM 1684 C CA . VAL A 1 223 ? -30.065 14.298 41.359 1.00 51.41 223 VAL A CA 1
ATOM 1685 C C . VAL A 1 223 ? -30.926 15.467 41.862 1.00 51.41 223 VAL A C 1
ATOM 1687 O O . VAL A 1 223 ? -31.539 15.369 42.923 1.00 51.41 223 VAL A O 1
ATOM 1690 N N . ALA A 1 224 ? -31.068 16.543 41.078 1.00 49.81 224 ALA A N 1
ATOM 1691 C CA . ALA A 1 224 ? -31.948 17.667 41.416 1.00 49.81 224 ALA A CA 1
ATOM 1692 C C . ALA A 1 224 ? -33.453 17.330 41.325 1.00 49.81 224 ALA A C 1
ATOM 1694 O O . ALA A 1 224 ? -34.266 17.999 41.962 1.00 49.81 224 ALA A O 1
ATOM 1695 N N . ARG A 1 225 ? -33.845 16.294 40.565 1.00 50.00 225 ARG A N 1
ATOM 1696 C CA . ARG A 1 225 ? -35.238 15.807 40.501 1.00 50.00 225 ARG A CA 1
ATOM 1697 C C . ARG A 1 225 ? -35.572 14.767 41.569 1.00 50.00 225 ARG A C 1
ATOM 1699 O O . ARG A 1 225 ? -36.742 14.624 41.906 1.00 50.00 225 ARG A O 1
ATOM 1706 N N . ALA A 1 226 ? -34.569 14.075 42.107 1.00 53.00 226 ALA A N 1
ATOM 1707 C CA . ALA A 1 226 ? -34.741 13.078 43.165 1.00 53.00 226 ALA A CA 1
ATOM 1708 C C . ALA A 1 226 ? -34.792 13.677 44.588 1.00 53.00 226 ALA A C 1
ATOM 1710 O O . ALA A 1 226 ? -35.031 12.946 45.544 1.00 53.00 226 ALA A O 1
ATOM 1711 N N . GLY A 1 227 ? -34.579 14.989 44.742 1.00 50.22 227 GLY A N 1
ATOM 1712 C CA . GLY A 1 227 ? -34.559 15.680 46.034 1.00 50.22 227 GLY A CA 1
ATOM 1713 C C . GLY A 1 227 ? -35.633 16.756 46.172 1.00 50.22 227 GLY A C 1
ATOM 1714 O O . GLY A 1 227 ? -35.295 17.928 46.305 1.00 50.22 227 GLY A O 1
ATOM 1715 N N . ILE A 1 228 ? -36.914 16.373 46.158 1.00 38.69 228 ILE A N 1
ATOM 1716 C CA . ILE A 1 228 ? -38.001 17.173 46.745 1.00 38.69 228 ILE A CA 1
ATOM 1717 C C . ILE A 1 228 ? -38.911 16.232 47.553 1.00 38.69 228 ILE A C 1
ATOM 1719 O O . ILE A 1 228 ? -39.625 15.413 46.974 1.00 38.69 228 ILE A O 1
ATOM 1723 N N . ILE A 1 229 ? -38.888 16.476 48.874 1.00 37.25 229 ILE A N 1
ATOM 1724 C CA . ILE A 1 229 ? -39.579 15.850 50.026 1.00 37.25 229 ILE A CA 1
ATOM 1725 C C . ILE A 1 229 ? -38.804 14.714 50.696 1.00 37.25 229 ILE A C 1
ATOM 1727 O O . ILE A 1 229 ? -38.768 13.588 50.160 1.00 37.25 229 ILE A O 1
#

Secondary structure (DSSP, 8-state):
---SPP----EESHHHHHHHHHHHHHHHHHHHHHHTT-HHHHHHHHHSPPBTTB-------EEEEEEEEEE--TTTTPPPHHHHHHHHT-SS-------EEEEEEEEEEETTTTEEEEEEPPPEEHHHHHHHHSPPTTS----------TTTSS--HHHHHHHHTTPPPHHHHHHHHHHHHHHHHHHHHHHHHHHHHTT-SSS-TTHHHHHHHHHHHHHHHHHHHS---

Organism: Photinus pyralis (NCBI:txid7054)

InterPro domains:
  IPR018814 Maintenance of telomere capping protein 1 [PF10310] (3-200)
  IPR018814 Maintenance of telomere capping protein 1 [PTHR28265] (4-226)

Solvent-accessible surface area (backbone atoms only — not comparable to full-atom values): 13622 Å² total; per-residue (Å²): 144,86,86,74,74,64,72,80,69,68,26,74,36,71,70,58,23,45,51,50,18,48,49,50,24,54,52,51,48,51,55,50,26,65,75,64,74,29,62,68,54,53,38,50,62,67,67,52,79,70,44,92,92,54,73,75,87,77,79,76,72,32,73,20,76,27,37,21,34,42,78,60,69,71,72,86,74,57,69,55,78,67,56,51,56,55,53,75,70,46,91,67,80,74,77,86,67,79,46,41,26,31,28,37,28,38,30,39,39,24,82,72,78,73,45,75,44,72,50,67,33,76,70,43,58,40,66,53,55,55,48,63,39,36,64,58,82,85,57,82,72,94,68,75,99,60,101,60,63,76,75,66,79,53,51,55,67,70,57,48,54,38,41,76,73,71,44,73,63,63,46,62,61,42,50,50,55,52,48,53,45,48,49,52,44,51,46,54,43,50,50,52,49,52,31,58,77,70,58,53,89,66,77,59,93,4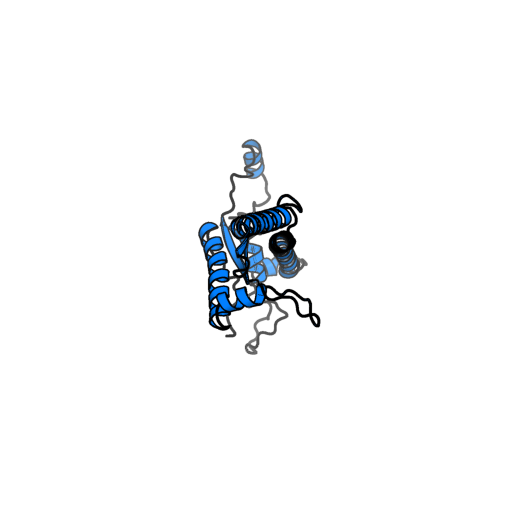9,57,69,48,48,56,50,52,51,54,53,52,52,53,52,57,54,56,64,68,74,67,78,136

pLDDT: mean 79.14, std 18.99, range [37.25, 98.44]

Nearest PDB structures (foldseek):
  2z1g-assembly1_A  TM=2.854E-01  e=1.801E+00  Escherichia coli
  6lof-assembly1_D  TM=3.765E-01  e=3.646E+00  Zoanthus sp.
  2z1h-assembly1_A  TM=3.411E-01  e=2.482E+00  Escherichia coli

Foldseek 3Di:
DPDDQDDLQEAEDPVVQLVVQVVVQVVVVQVVQVVVVHLVVVLVVQPDQADPVGRDRDFDKTKGKTKYKYFDDCPVDPDDPVVVVVVVVDPPPDPPPSQGWIKMKMWMDGPSVRDIDIDIFDIDGVVLVLLLSFDDLPPDDPDDDDPDPSVPPTHDPVQVVQVVVVHDRSNVVSVVVVVVRCCVRVVVRVVVVVCVVVVHPVPDPCPVVVVVVVVVVVVVVVVVVVDDD